Protein AF-A0A846E967-F1 (afdb_monomer)

pLDDT: mean 73.62, std 19.4, range [31.72, 96.75]

Mean predicted aligned error: 12.88 Å

Solvent-accessible surface area (backbone atoms only — not comparable to full-atom values): 14006 Å² total; per-residue (Å²): 130,85,79,76,71,71,37,66,52,37,28,41,36,40,53,33,84,91,44,49,83,79,29,44,42,86,45,78,44,84,38,92,58,74,97,42,73,69,53,52,51,52,48,50,51,51,49,46,51,31,64,76,64,73,46,75,91,62,92,54,86,80,78,61,38,90,80,76,66,53,69,84,78,31,50,45,72,54,56,68,62,41,29,49,20,56,54,72,76,46,83,83,55,82,72,92,59,82,93,59,56,77,91,51,44,65,52,46,50,43,50,53,50,4,49,28,42,44,52,28,49,53,52,42,51,52,48,32,52,53,23,45,64,62,32,52,86,49,48,66,58,49,50,60,74,68,38,87,82,75,79,79,82,79,48,73,71,56,50,54,47,63,73,31,68,66,45,57,48,24,52,48,47,30,52,52,33,49,49,50,46,53,50,35,73,73,68,59,90,62,39,29,51,62,39,46,51,52,62,62,28,72,84,44,44,71,58,53,78,78,66,65,81,75,72,85,73,72,76,79,83,84,82,82,84,78,86,83,80,85,85,132

Structure (mmCIF, N/CA/C/O backbone):
data_AF-A0A846E967-F1
#
_entry.id   AF-A0A846E967-F1
#
loop_
_atom_site.group_PDB
_atom_site.id
_atom_site.type_symbol
_atom_site.label_atom_id
_atom_site.label_alt_id
_atom_site.label_comp_id
_atom_site.label_asym_id
_atom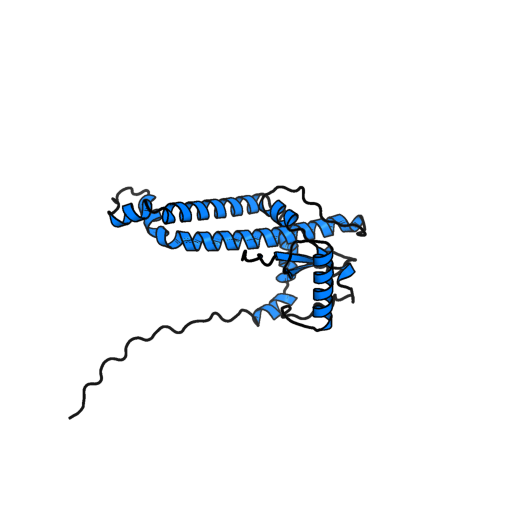_site.label_entity_id
_atom_site.label_seq_id
_atom_site.pdbx_PDB_ins_code
_atom_site.Cartn_x
_atom_site.Cartn_y
_atom_site.Cartn_z
_atom_site.occupancy
_atom_site.B_iso_or_equiv
_atom_site.auth_seq_id
_atom_site.auth_comp_id
_atom_site.auth_asym_id
_atom_site.auth_atom_id
_atom_site.pdbx_PDB_model_num
ATOM 1 N N . MET A 1 1 ? 16.450 -11.885 22.376 1.00 33.91 1 MET A N 1
ATOM 2 C CA . MET A 1 1 ? 16.774 -11.922 20.932 1.00 33.91 1 MET A CA 1
ATOM 3 C C . MET A 1 1 ? 15.789 -11.011 20.217 1.00 33.91 1 MET A C 1
ATOM 5 O O . MET A 1 1 ? 14.596 -11.257 20.321 1.00 33.91 1 MET A O 1
ATOM 9 N N . LYS A 1 2 ? 16.246 -9.917 19.591 1.00 35.06 2 LYS A N 1
ATOM 10 C CA . LYS A 1 2 ? 15.366 -9.060 18.779 1.00 35.06 2 LYS A CA 1
ATOM 11 C C . LYS A 1 2 ? 14.959 -9.870 17.549 1.00 35.06 2 LYS A C 1
ATOM 13 O O . LYS A 1 2 ? 15.829 -10.285 16.788 1.00 35.06 2 LYS A O 1
ATOM 18 N N . THR A 1 3 ? 13.672 -10.144 17.388 1.00 36.28 3 THR A N 1
ATOM 19 C CA . THR A 1 3 ? 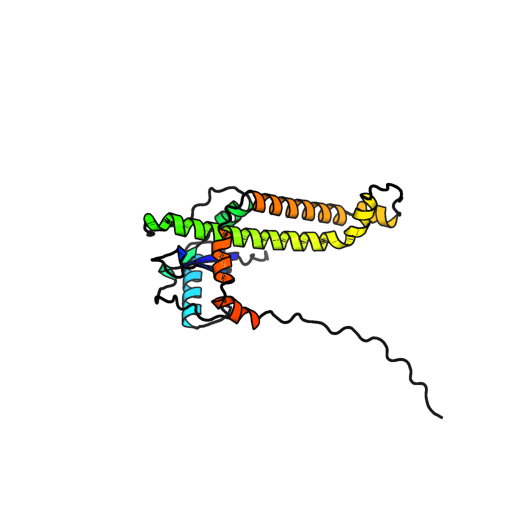13.112 -10.731 16.170 1.00 36.28 3 THR A CA 1
ATOM 20 C C . THR A 1 3 ? 13.484 -9.809 15.011 1.00 36.28 3 THR A C 1
ATOM 22 O O . THR A 1 3 ? 12.949 -8.706 14.907 1.00 36.28 3 THR A O 1
ATOM 25 N N . ARG A 1 4 ? 14.453 -10.214 14.177 1.00 47.69 4 ARG A N 1
ATOM 26 C CA . ARG A 1 4 ? 14.730 -9.523 12.912 1.00 47.69 4 ARG A CA 1
ATOM 27 C C . ARG A 1 4 ? 13.420 -9.543 12.128 1.00 47.69 4 ARG A C 1
ATOM 29 O O . ARG A 1 4 ? 12.913 -10.625 11.826 1.00 47.69 4 ARG A O 1
ATOM 36 N N . ARG A 1 5 ? 12.825 -8.371 11.873 1.00 52.91 5 ARG A N 1
ATOM 37 C CA . ARG A 1 5 ? 11.714 -8.272 10.919 1.00 52.91 5 ARG A CA 1
ATOM 38 C C . ARG A 1 5 ? 12.231 -8.869 9.614 1.00 52.91 5 ARG A C 1
ATOM 40 O O . ARG A 1 5 ? 13.282 -8.449 9.145 1.00 52.91 5 ARG A O 1
ATOM 47 N N . LYS A 1 6 ? 11.533 -9.868 9.074 1.00 57.62 6 LYS A N 1
ATOM 48 C CA . LYS A 1 6 ? 11.776 -10.312 7.701 1.00 57.62 6 LYS A CA 1
ATOM 49 C C . LYS A 1 6 ? 11.432 -9.118 6.816 1.00 57.62 6 LYS A C 1
ATOM 51 O O . LYS A 1 6 ? 10.260 -8.748 6.750 1.00 57.62 6 LYS A O 1
ATOM 56 N N . GLN A 1 7 ? 12.443 -8.466 6.258 1.00 69.75 7 GLN A N 1
ATOM 57 C CA . GLN A 1 7 ? 12.226 -7.438 5.252 1.00 69.75 7 GLN A CA 1
ATOM 58 C C . GLN A 1 7 ? 11.862 -8.131 3.939 1.00 69.75 7 GLN A C 1
ATOM 60 O O . GLN A 1 7 ? 12.208 -9.292 3.711 1.00 69.75 7 GLN A O 1
ATOM 65 N N . GLN A 1 8 ? 11.076 -7.451 3.118 1.00 79.31 8 GLN A N 1
ATOM 66 C CA . GLN A 1 8 ? 10.762 -7.906 1.773 1.00 79.31 8 GLN A CA 1
ATOM 67 C C . GLN A 1 8 ? 11.474 -6.975 0.808 1.00 79.31 8 GLN A C 1
ATOM 69 O O . GLN A 1 8 ? 11.336 -5.761 0.940 1.00 79.31 8 GLN A O 1
ATOM 74 N N . LEU A 1 9 ? 12.215 -7.549 -0.135 1.00 82.88 9 LEU A N 1
ATOM 75 C CA . LEU A 1 9 ? 12.696 -6.809 -1.292 1.00 82.88 9 LEU A CA 1
ATOM 76 C C . LEU A 1 9 ? 11.605 -6.857 -2.352 1.00 82.88 9 LEU A C 1
ATOM 78 O O . LEU A 1 9 ? 11.012 -7.917 -2.587 1.00 82.88 9 LEU A O 1
ATOM 82 N N . VAL A 1 10 ? 11.312 -5.701 -2.937 1.00 85.50 10 VAL A N 1
ATOM 83 C CA . VAL A 1 10 ? 10.237 -5.557 -3.913 1.00 85.50 10 VAL A CA 1
ATOM 84 C C . VAL A 1 10 ? 10.818 -5.081 -5.229 1.00 85.50 10 VAL A C 1
ATOM 86 O O . VAL A 1 10 ? 11.689 -4.215 -5.259 1.00 85.50 10 VAL A O 1
ATOM 89 N N . TYR A 1 11 ? 10.332 -5.671 -6.309 1.00 85.31 11 TYR A N 1
ATOM 90 C CA . TYR A 1 11 ? 10.786 -5.419 -7.662 1.00 85.31 11 TYR A CA 1
ATOM 91 C C . TYR A 1 11 ? 9.584 -5.218 -8.580 1.00 85.31 11 TYR A C 1
ATOM 93 O O . TYR A 1 11 ? 8.511 -5.782 -8.351 1.00 85.31 11 TYR A O 1
ATOM 101 N N . VAL A 1 12 ? 9.796 -4.438 -9.633 1.00 85.88 12 VAL A N 1
ATOM 102 C CA . VAL A 1 12 ? 8.961 -4.440 -10.832 1.00 85.88 12 VAL A CA 1
ATOM 103 C C . VAL A 1 12 ? 9.618 -5.353 -11.852 1.00 85.88 12 VAL A C 1
ATOM 105 O O . VAL A 1 12 ? 10.781 -5.140 -12.179 1.00 85.88 12 VAL A O 1
ATOM 108 N N . ALA A 1 13 ? 8.880 -6.343 -12.345 1.00 81.50 13 ALA A N 1
ATOM 109 C CA . ALA A 1 13 ? 9.260 -7.162 -13.488 1.00 81.50 13 ALA A CA 1
ATOM 110 C C . ALA A 1 13 ? 8.545 -6.634 -14.736 1.00 81.50 13 ALA A C 1
ATOM 112 O O . ALA A 1 13 ? 7.320 -6.712 -14.801 1.00 81.50 13 ALA A O 1
ATOM 113 N N . LEU A 1 14 ? 9.288 -6.083 -15.694 1.00 79.31 14 LEU A N 1
ATOM 114 C CA . LEU A 1 14 ? 8.726 -5.650 -16.976 1.00 79.31 14 LEU A CA 1
ATOM 115 C C . LEU A 1 14 ? 8.465 -6.862 -17.873 1.00 79.31 14 LEU A C 1
ATOM 117 O O . LEU A 1 14 ? 9.348 -7.709 -18.018 1.00 79.31 14 LEU A O 1
ATOM 121 N N . ASP A 1 15 ? 7.285 -6.915 -18.485 1.00 74.25 15 ASP A N 1
ATOM 122 C CA . ASP A 1 15 ? 6.922 -7.949 -19.459 1.00 74.25 15 ASP A CA 1
ATOM 123 C C . ASP A 1 15 ? 7.804 -7.845 -20.716 1.00 74.25 15 ASP A C 1
ATOM 125 O O . ASP A 1 15 ? 8.441 -8.818 -21.127 1.00 74.25 15 ASP A O 1
ATOM 129 N N . ASP A 1 16 ? 7.959 -6.620 -21.236 1.00 76.00 16 ASP A N 1
ATOM 130 C CA . ASP A 1 16 ? 8.865 -6.288 -22.336 1.00 76.00 16 ASP A CA 1
ATOM 131 C C . ASP A 1 16 ? 9.698 -5.023 -22.010 1.00 76.00 16 ASP A C 1
ATOM 133 O O . ASP A 1 16 ? 9.138 -3.938 -21.851 1.00 76.00 16 ASP A O 1
ATOM 137 N N . PRO A 1 17 ? 11.041 -5.097 -21.915 1.00 76.19 17 PRO A N 1
ATOM 138 C CA . PRO A 1 17 ? 11.895 -3.924 -21.726 1.00 76.19 17 PRO A CA 1
ATOM 139 C C . PRO A 1 17 ? 11.957 -3.037 -22.979 1.00 76.19 17 PRO A C 1
ATOM 141 O O . PRO A 1 17 ? 12.388 -1.881 -22.903 1.00 76.19 17 PRO A O 1
ATOM 144 N N . GLU A 1 18 ? 11.546 -3.548 -24.143 1.00 79.69 18 GLU A N 1
ATOM 145 C CA . GLU A 1 18 ? 11.379 -2.763 -25.363 1.00 79.69 18 GLU A CA 1
ATOM 146 C C . GLU A 1 18 ? 10.103 -1.932 -25.362 1.00 79.69 18 GLU A C 1
ATOM 148 O O . GLU A 1 18 ? 10.111 -0.813 -25.879 1.00 79.69 18 GLU A O 1
ATOM 153 N N . VAL A 1 19 ? 9.062 -2.417 -24.688 1.00 81.19 19 VAL A N 1
ATOM 154 C CA . VAL A 1 19 ? 7.774 -1.736 -24.548 1.00 81.19 19 VAL A CA 1
ATOM 155 C C . VAL A 1 19 ? 7.325 -1.808 -23.083 1.00 81.19 19 VAL A C 1
ATOM 157 O O . VAL A 1 19 ? 6.441 -2.595 -22.751 1.00 81.19 19 VAL A O 1
ATOM 160 N N . PRO A 1 20 ? 7.909 -1.000 -22.171 1.00 80.31 20 PRO A N 1
ATOM 161 C CA . PRO A 1 20 ? 7.624 -1.109 -20.736 1.00 80.31 20 PRO A CA 1
ATOM 162 C C . PRO A 1 20 ? 6.135 -0.983 -20.402 1.00 80.31 20 PRO A C 1
ATOM 164 O O . PRO A 1 20 ? 5.637 -1.642 -19.493 1.00 80.31 20 PRO A O 1
ATOM 167 N N . SER A 1 21 ? 5.410 -0.163 -21.164 1.00 76.94 21 SER A N 1
ATOM 168 C CA . SER A 1 21 ? 3.962 0.027 -21.049 1.00 76.94 21 SER A CA 1
ATOM 169 C C . SER A 1 21 ? 3.109 -1.200 -21.400 1.00 76.94 21 SER A C 1
ATOM 171 O O . SER A 1 21 ? 1.918 -1.194 -21.093 1.00 76.94 21 SER A O 1
ATOM 173 N N . GLN A 1 22 ? 3.676 -2.243 -22.016 1.00 76.62 22 GLN A N 1
ATOM 174 C CA . GLN A 1 22 ? 2.946 -3.450 -22.415 1.00 76.62 22 GLN A CA 1
ATOM 175 C C . GLN A 1 22 ? 2.490 -4.291 -21.217 1.00 76.62 22 GLN A C 1
ATOM 177 O O . GLN A 1 22 ? 1.439 -4.925 -21.281 1.00 76.62 22 GLN A O 1
ATOM 182 N N . GLY A 1 23 ? 3.244 -4.270 -20.119 1.00 71.50 23 GLY A N 1
ATOM 183 C CA . GLY A 1 23 ? 2.895 -5.018 -18.922 1.00 71.50 23 GLY A CA 1
ATOM 184 C C . GLY A 1 23 ? 4.000 -4.987 -17.878 1.00 71.50 23 GLY A C 1
ATOM 185 O O . GLY A 1 23 ? 5.190 -4.981 -18.201 1.00 71.50 23 GLY A O 1
ATOM 186 N N . ALA A 1 24 ? 3.611 -4.969 -16.605 1.00 78.06 24 ALA A N 1
ATOM 187 C CA . ALA A 1 24 ? 4.551 -5.033 -15.498 1.00 78.06 24 ALA A CA 1
ATOM 188 C C . ALA A 1 24 ? 3.947 -5.728 -14.276 1.00 78.06 24 ALA A C 1
ATOM 190 O O . ALA A 1 24 ? 2.778 -5.541 -13.933 1.00 78.06 24 ALA A O 1
ATOM 191 N N . TYR A 1 25 ? 4.781 -6.489 -13.572 1.00 76.75 25 TYR A N 1
ATOM 192 C CA . TYR A 1 25 ? 4.381 -7.278 -12.414 1.00 76.75 25 TYR A CA 1
ATOM 193 C C . TYR A 1 25 ? 5.124 -6.852 -11.155 1.00 76.75 25 TYR A C 1
ATOM 195 O O . TYR A 1 25 ? 6.307 -6.516 -11.178 1.00 76.75 25 TYR A O 1
ATOM 203 N N . LEU A 1 26 ? 4.427 -6.920 -10.022 1.00 78.88 26 LEU A N 1
ATOM 204 C CA . LEU A 1 26 ? 5.015 -6.733 -8.700 1.00 78.88 26 LEU A CA 1
ATOM 205 C C . LEU A 1 26 ? 5.555 -8.060 -8.167 1.00 78.88 26 LEU A C 1
ATOM 207 O O . LEU A 1 26 ? 4.794 -8.999 -7.934 1.00 78.88 26 LEU A O 1
ATOM 211 N N . VAL A 1 27 ? 6.855 -8.107 -7.888 1.00 78.19 27 VAL A N 1
ATOM 212 C CA . VAL A 1 27 ? 7.524 -9.281 -7.321 1.00 78.19 27 VAL A CA 1
ATOM 213 C C . VAL A 1 27 ? 8.046 -8.940 -5.931 1.00 78.19 27 VAL A C 1
ATOM 215 O O . VAL A 1 27 ? 8.837 -8.016 -5.764 1.00 78.19 27 VAL A O 1
ATOM 218 N N . ALA A 1 28 ? 7.616 -9.691 -4.914 1.00 78.88 28 ALA A N 1
ATOM 219 C CA . ALA A 1 28 ? 8.055 -9.507 -3.532 1.00 78.88 28 ALA A CA 1
ATOM 220 C C . ALA A 1 28 ? 8.735 -10.771 -2.996 1.00 78.88 28 ALA A C 1
ATOM 222 O O . ALA A 1 28 ? 8.138 -11.849 -2.960 1.00 78.88 28 ALA A O 1
ATOM 223 N N . ILE A 1 29 ? 9.970 -10.631 -2.513 1.00 75.81 29 ILE A N 1
ATOM 224 C CA . ILE A 1 29 ? 10.769 -11.741 -1.982 1.00 75.81 29 ILE A CA 1
ATOM 225 C C . ILE A 1 29 ? 11.068 -11.475 -0.515 1.00 75.81 29 ILE A C 1
ATOM 227 O O . ILE A 1 29 ? 11.576 -10.418 -0.144 1.00 75.81 29 ILE A O 1
ATOM 231 N N . ALA A 1 30 ? 10.782 -12.454 0.340 1.00 76.81 30 ALA A N 1
ATOM 232 C CA . ALA A 1 30 ? 11.153 -12.379 1.745 1.00 76.81 30 ALA A CA 1
ATOM 233 C C . ALA A 1 30 ? 12.664 -12.583 1.926 1.00 76.81 30 ALA A C 1
ATOM 235 O O . ALA A 1 30 ? 13.205 -13.595 1.483 1.00 76.81 30 ALA A O 1
ATOM 236 N N . PHE A 1 31 ? 13.314 -11.676 2.656 1.00 72.19 31 PHE A N 1
ATOM 237 C CA . PHE A 1 31 ? 14.743 -11.737 2.938 1.00 72.19 31 PHE A CA 1
ATOM 238 C C . PHE A 1 31 ? 15.067 -11.526 4.428 1.00 72.19 31 PHE A C 1
ATOM 240 O O . PHE A 1 31 ? 14.346 -10.868 5.184 1.00 72.19 31 PHE A O 1
ATOM 247 N N . GLY A 1 32 ? 16.150 -12.162 4.882 1.00 61.41 32 GLY A N 1
ATOM 248 C CA . GLY A 1 32 ? 16.567 -12.234 6.286 1.00 61.41 32 GLY A CA 1
ATOM 249 C C . GLY A 1 32 ? 17.698 -11.273 6.664 1.00 61.41 32 GLY A C 1
ATOM 250 O O . GLY A 1 32 ? 18.605 -11.680 7.389 1.00 61.41 32 GLY A O 1
ATOM 251 N N . GLY A 1 33 ? 17.683 -10.028 6.184 1.00 70.12 33 GLY A N 1
ATOM 252 C CA . GLY A 1 33 ? 18.749 -9.042 6.406 1.00 70.12 33 GLY A CA 1
ATOM 253 C C . GLY A 1 33 ? 18.316 -7.618 6.053 1.00 70.12 33 GLY A C 1
ATOM 254 O O . GLY A 1 33 ? 17.176 -7.431 5.639 1.00 70.12 33 GLY A O 1
ATOM 255 N N . GLU A 1 34 ? 19.217 -6.651 6.256 1.00 77.06 34 GLU A N 1
ATOM 256 C CA . GLU A 1 34 ? 19.048 -5.264 5.794 1.00 77.06 34 GLU A CA 1
ATOM 257 C C . GLU A 1 34 ? 19.217 -5.175 4.273 1.00 77.06 34 GLU A C 1
ATOM 259 O O . GLU A 1 34 ? 19.980 -5.952 3.690 1.00 77.06 34 GLU A O 1
ATOM 264 N N . ASP A 1 35 ? 18.534 -4.211 3.651 1.00 80.19 35 ASP A N 1
ATOM 265 C CA . ASP A 1 35 ? 18.693 -3.915 2.229 1.00 80.19 35 ASP A CA 1
ATOM 266 C C . ASP A 1 35 ? 20.123 -3.426 1.926 1.00 80.19 35 ASP A C 1
ATOM 268 O O . ASP A 1 35 ? 20.571 -2.375 2.380 1.00 80.19 35 ASP A O 1
ATOM 272 N N . SER A 1 36 ? 20.853 -4.232 1.165 1.00 81.69 36 SER A N 1
ATOM 273 C CA . SER A 1 36 ? 22.246 -4.036 0.764 1.00 81.69 36 SER A CA 1
ATOM 274 C C . SER A 1 36 ? 22.486 -4.612 -0.636 1.00 81.69 36 SER A C 1
ATOM 276 O O . SER A 1 36 ? 21.771 -5.539 -1.034 1.00 81.69 36 SER A O 1
ATOM 278 N N . PRO A 1 37 ? 23.521 -4.160 -1.372 1.00 83.19 37 PRO A N 1
ATOM 279 C CA . PRO A 1 37 ? 23.855 -4.715 -2.686 1.00 83.19 37 PRO A CA 1
ATOM 280 C C . PRO A 1 37 ? 23.958 -6.248 -2.690 1.00 83.19 37 PRO A C 1
ATOM 282 O O . PRO A 1 37 ? 23.339 -6.896 -3.526 1.00 83.19 37 PRO A O 1
ATOM 285 N N . ALA A 1 38 ? 24.617 -6.830 -1.682 1.00 81.62 38 ALA A N 1
ATOM 286 C CA . ALA A 1 38 ? 24.749 -8.281 -1.541 1.00 81.62 38 ALA A CA 1
ATOM 287 C C . ALA A 1 38 ? 23.399 -8.987 -1.316 1.00 81.62 38 ALA A C 1
ATOM 289 O O . ALA A 1 38 ? 23.139 -10.034 -1.902 1.00 81.62 38 ALA A O 1
ATOM 290 N N . SER A 1 39 ? 22.508 -8.417 -0.493 1.00 81.88 39 SER A N 1
ATOM 291 C CA . SER A 1 39 ? 21.168 -8.991 -0.295 1.00 81.88 39 SER A CA 1
ATOM 292 C C . SER A 1 39 ? 20.284 -8.882 -1.540 1.00 81.88 39 SER A C 1
ATOM 294 O O . SER A 1 39 ? 19.491 -9.784 -1.798 1.00 81.88 39 SER A O 1
ATOM 296 N N . ARG A 1 40 ? 20.446 -7.814 -2.337 1.00 82.94 40 ARG A N 1
ATOM 297 C CA . ARG A 1 40 ? 19.736 -7.630 -3.609 1.00 82.94 40 ARG A CA 1
ATOM 298 C C . ARG A 1 40 ? 20.219 -8.630 -4.655 1.00 82.94 40 ARG A C 1
ATOM 300 O O . ARG A 1 40 ? 19.389 -9.216 -5.337 1.00 82.94 40 ARG A O 1
ATOM 307 N N . GLU A 1 41 ? 21.529 -8.845 -4.756 1.00 81.50 41 GLU A N 1
ATOM 308 C CA . GLU A 1 41 ? 22.137 -9.846 -5.642 1.00 81.50 41 GLU A CA 1
ATOM 309 C C . GLU A 1 41 ? 21.706 -11.264 -5.255 1.00 81.50 41 GLU A C 1
ATOM 311 O O . GLU A 1 41 ? 21.231 -12.021 -6.095 1.00 81.50 41 GLU A O 1
ATOM 316 N N . GLN A 1 42 ? 21.742 -11.598 -3.962 1.00 80.31 42 GLN A N 1
ATOM 317 C CA . GLN A 1 42 ? 21.263 -12.892 -3.480 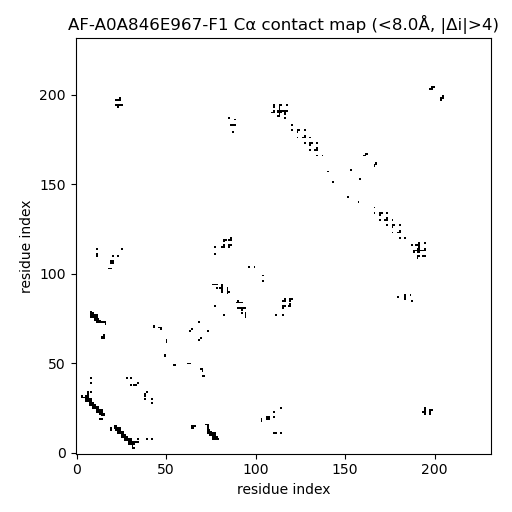1.00 80.31 42 GLN A CA 1
ATOM 318 C C . GLN A 1 42 ? 19.762 -13.095 -3.744 1.00 80.31 42 GLN A C 1
ATOM 320 O O . GLN A 1 42 ? 19.329 -14.214 -4.010 1.00 80.31 42 GLN A O 1
ATOM 325 N N . ALA A 1 43 ? 18.956 -12.035 -3.671 1.00 78.19 43 ALA A N 1
ATOM 326 C CA . ALA A 1 43 ? 17.538 -12.103 -4.000 1.00 78.19 43 ALA A CA 1
ATOM 327 C C . ALA A 1 43 ? 17.288 -12.265 -5.506 1.00 78.19 43 ALA A C 1
ATOM 329 O O . ALA A 1 43 ? 16.384 -13.010 -5.871 1.00 78.19 43 ALA A O 1
ATOM 330 N N . LYS A 1 44 ? 18.102 -11.639 -6.368 1.00 77.50 44 LYS A N 1
ATOM 331 C CA . LYS A 1 44 ? 18.086 -11.891 -7.818 1.00 77.50 44 LYS A CA 1
ATOM 332 C C . LYS A 1 44 ? 18.446 -13.342 -8.130 1.00 77.50 44 LYS A C 1
ATOM 334 O O . LYS A 1 44 ? 17.668 -14.006 -8.799 1.00 77.50 44 LYS A O 1
ATOM 339 N N . PHE A 1 45 ? 19.525 -13.856 -7.542 1.00 78.62 45 PHE A N 1
ATOM 340 C CA . PHE A 1 45 ? 19.911 -15.262 -7.682 1.00 78.62 45 PHE A CA 1
ATOM 341 C C . PHE A 1 45 ? 18.804 -16.215 -7.209 1.00 78.62 45 PHE A C 1
ATOM 343 O O . PHE A 1 45 ? 18.507 -17.213 -7.853 1.00 78.62 45 PHE A O 1
ATOM 350 N N . GLU A 1 46 ? 18.150 -15.911 -6.085 1.00 77.12 46 GLU A N 1
ATOM 351 C CA . GLU A 1 46 ? 17.025 -16.719 -5.608 1.00 77.12 46 GLU A CA 1
ATOM 352 C C . GLU A 1 46 ? 15.799 -16.615 -6.527 1.00 77.12 46 GLU A C 1
ATOM 354 O O . GLU A 1 46 ? 15.081 -17.601 -6.667 1.00 77.12 46 GLU A O 1
ATOM 359 N N . LEU A 1 47 ? 15.544 -15.464 -7.160 1.00 75.25 47 LEU A N 1
ATOM 360 C CA . LEU A 1 47 ? 14.523 -15.367 -8.203 1.00 75.25 47 LEU A CA 1
ATOM 361 C C . LEU A 1 47 ? 14.885 -16.232 -9.400 1.00 75.25 47 LEU A C 1
ATOM 363 O O . LEU A 1 47 ? 14.061 -17.049 -9.785 1.00 75.25 47 LEU A O 1
ATOM 367 N N . GLU A 1 48 ? 16.093 -16.089 -9.949 1.00 74.81 48 GLU A N 1
ATOM 368 C CA . GLU A 1 48 ? 16.599 -16.880 -11.083 1.00 74.81 48 GLU A CA 1
ATOM 369 C C . GLU A 1 48 ? 16.465 -18.368 -10.808 1.00 74.81 48 GLU A C 1
ATOM 371 O O . GLU A 1 48 ? 15.843 -19.092 -11.577 1.00 74.81 48 GLU A O 1
ATOM 376 N N . ARG A 1 49 ? 16.932 -18.808 -9.641 1.00 73.38 49 ARG A N 1
ATOM 377 C CA . ARG A 1 49 ? 16.810 -20.194 -9.204 1.00 73.38 49 ARG A CA 1
ATOM 378 C C . ARG A 1 49 ? 15.351 -20.649 -9.135 1.00 73.38 49 ARG A C 1
ATOM 380 O O . ARG A 1 49 ? 15.037 -21.756 -9.550 1.00 73.38 49 ARG A O 1
ATOM 387 N N . ARG A 1 50 ? 14.434 -19.822 -8.618 1.00 69.56 50 ARG A N 1
ATOM 388 C CA . ARG A 1 50 ? 12.999 -20.166 -8.592 1.00 69.56 50 ARG A CA 1
ATOM 389 C C . ARG A 1 50 ? 12.361 -20.176 -9.978 1.00 69.56 50 ARG A C 1
ATOM 391 O O . ARG A 1 50 ? 11.438 -20.959 -10.176 1.00 69.56 50 ARG A O 1
ATOM 398 N N . PHE A 1 51 ? 12.835 -19.337 -10.899 1.00 66.19 51 PHE A N 1
ATOM 399 C CA . PHE A 1 51 ? 12.433 -19.356 -12.305 1.00 66.19 51 PHE A CA 1
ATOM 400 C C . PHE A 1 51 ? 12.882 -20.648 -12.988 1.00 66.19 51 PHE A C 1
ATOM 402 O O . PHE A 1 51 ? 12.079 -21.296 -13.648 1.00 66.19 51 PHE A O 1
ATOM 409 N N . GLU A 1 52 ? 14.138 -21.044 -12.793 1.00 66.88 52 GLU A N 1
ATOM 410 C CA . GLU A 1 52 ? 14.709 -22.263 -13.372 1.00 66.88 52 GLU A CA 1
ATOM 411 C C . GLU A 1 52 ? 14.099 -23.544 -12.787 1.00 66.88 52 GLU A C 1
ATOM 413 O O . GLU A 1 52 ? 13.911 -24.527 -13.501 1.00 66.88 52 GLU A O 1
ATOM 418 N N . GLU A 1 53 ? 13.796 -23.548 -11.487 1.00 66.62 53 GLU A N 1
ATOM 419 C CA . GLU A 1 53 ? 13.295 -24.724 -10.768 1.00 66.62 53 GLU A CA 1
ATOM 420 C C . GLU A 1 53 ? 11.756 -24.809 -10.700 1.00 66.62 53 GLU A C 1
ATOM 422 O O . GLU A 1 53 ? 11.234 -25.726 -10.064 1.00 66.62 53 GLU A O 1
ATOM 427 N N . GLU A 1 54 ? 11.023 -23.862 -11.301 1.00 60.00 54 GLU A N 1
ATOM 428 C CA . GLU A 1 54 ? 9.549 -23.759 -11.238 1.00 60.00 54 GLU A CA 1
ATOM 429 C C . GLU A 1 54 ? 8.979 -23.829 -9.797 1.00 60.00 54 GLU A C 1
ATOM 431 O O . GLU A 1 54 ? 7.878 -24.333 -9.558 1.00 60.00 54 GLU A O 1
ATOM 436 N N . LEU A 1 55 ? 9.730 -23.359 -8.790 1.00 51.94 55 LEU A N 1
ATOM 437 C CA . LEU A 1 55 ? 9.344 -23.522 -7.384 1.00 51.94 55 LEU A CA 1
ATOM 438 C C . LEU A 1 55 ? 8.332 -22.450 -6.917 1.00 51.94 55 LEU A C 1
ATOM 440 O O . LEU A 1 55 ? 8.543 -21.259 -7.161 1.00 51.94 55 LEU A O 1
ATOM 444 N N . PRO A 1 56 ? 7.301 -22.816 -6.120 1.00 41.41 56 PRO A N 1
ATOM 445 C CA . PRO A 1 56 ? 6.376 -21.858 -5.499 1.00 41.41 56 PRO A CA 1
ATOM 446 C C . PRO A 1 56 ? 7.119 -20.851 -4.591 1.00 41.41 56 PRO A C 1
ATOM 448 O O . PRO A 1 56 ? 8.136 -21.203 -3.985 1.00 41.41 56 PRO A O 1
ATOM 451 N N . PRO A 1 57 ? 6.649 -19.595 -4.437 1.00 43.75 57 PRO A N 1
ATOM 452 C CA . PRO A 1 57 ? 5.256 -19.191 -4.199 1.00 43.75 57 PRO A CA 1
ATOM 453 C C . PRO A 1 57 ? 4.537 -18.663 -5.448 1.00 43.75 57 PRO A C 1
ATOM 455 O O . PRO A 1 57 ? 3.498 -18.014 -5.348 1.00 43.75 57 PRO A O 1
ATOM 458 N N . PHE A 1 58 ? 5.128 -18.887 -6.616 1.00 50.66 58 PHE A N 1
ATOM 459 C CA . PHE A 1 58 ? 4.585 -18.489 -7.900 1.00 50.66 58 PHE A CA 1
ATOM 460 C C . PHE A 1 58 ? 3.577 -19.548 -8.346 1.00 50.66 58 PHE A C 1
ATOM 462 O O . PHE A 1 58 ? 3.897 -20.439 -9.120 1.00 50.66 58 PHE A O 1
ATOM 469 N N . ASP A 1 59 ? 2.350 -19.481 -7.829 1.00 43.84 59 ASP A N 1
ATOM 470 C CA . ASP A 1 59 ? 1.269 -20.422 -8.171 1.00 43.84 59 ASP A CA 1
ATOM 471 C C . ASP A 1 59 ? 0.811 -20.331 -9.651 1.00 43.84 59 ASP A C 1
ATOM 473 O O . ASP A 1 59 ? -0.274 -20.809 -9.983 1.00 43.84 59 ASP A O 1
ATOM 477 N N . ARG A 1 60 ? 1.573 -19.676 -10.545 1.00 43.44 60 ARG A N 1
ATOM 478 C CA . ARG A 1 60 ? 1.165 -19.356 -11.920 1.00 43.44 60 ARG A CA 1
ATOM 479 C C . ARG A 1 60 ? 2.329 -19.354 -12.905 1.00 43.44 60 ARG A C 1
ATOM 481 O O . ARG A 1 60 ? 3.219 -18.511 -12.836 1.00 43.44 60 ARG A O 1
ATOM 488 N N . TYR A 1 61 ? 2.251 -20.276 -13.857 1.00 33.56 61 TYR A N 1
ATOM 489 C CA . TYR A 1 61 ? 2.658 -20.026 -15.238 1.00 33.56 61 TYR A CA 1
ATOM 490 C C . TYR A 1 61 ? 1.801 -18.869 -15.807 1.00 33.56 61 TYR A C 1
ATOM 492 O O . TYR A 1 61 ? 0.645 -18.781 -15.409 1.00 33.56 61 TYR A O 1
ATOM 500 N N . PRO A 1 62 ? 2.304 -18.011 -16.716 1.00 43.44 62 PRO A N 1
ATOM 501 C CA . PRO A 1 62 ? 3.566 -18.109 -17.435 1.00 43.44 62 PRO A CA 1
ATOM 502 C C . PRO A 1 62 ? 4.479 -16.915 -17.106 1.00 43.44 62 PRO A C 1
ATOM 504 O O . PRO A 1 62 ? 4.365 -15.860 -17.714 1.00 43.44 62 PRO A O 1
ATOM 507 N N . PHE A 1 63 ? 5.432 -17.076 -16.186 1.00 49.75 63 PHE A N 1
ATOM 508 C CA . PHE A 1 63 ? 6.538 -16.114 -16.055 1.00 49.75 63 PHE A CA 1
ATOM 509 C C . PHE A 1 63 ? 7.830 -16.620 -16.710 1.00 49.75 63 PHE A C 1
ATOM 511 O O . PHE A 1 63 ? 8.930 -16.371 -16.224 1.00 49.75 63 PHE A O 1
ATOM 518 N N . ALA A 1 64 ? 7.711 -17.305 -17.848 1.00 47.50 64 ALA A N 1
ATOM 519 C CA . ALA A 1 64 ? 8.718 -17.104 -18.875 1.00 47.50 64 ALA A CA 1
ATOM 520 C C . ALA A 1 64 ? 8.387 -15.730 -19.454 1.00 47.50 64 ALA A C 1
ATOM 522 O O . ALA A 1 64 ? 7.305 -15.594 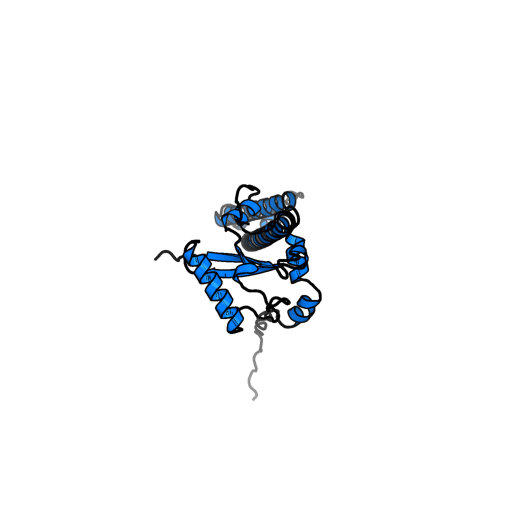-20.023 1.00 47.50 64 ALA A O 1
ATOM 523 N N . PHE A 1 65 ? 9.246 -14.719 -19.267 1.00 49.91 65 PHE A N 1
ATOM 524 C CA . PHE A 1 65 ? 9.104 -13.470 -20.021 1.00 49.91 65 PHE A CA 1
ATOM 525 C C . PHE A 1 65 ? 8.824 -13.884 -21.472 1.00 49.91 65 PHE A C 1
ATOM 527 O O . PHE A 1 65 ? 9.636 -14.651 -22.004 1.00 49.91 65 PHE A O 1
ATOM 534 N N . PRO A 1 66 ? 7.691 -13.500 -22.088 1.00 46.91 66 PRO A N 1
ATOM 535 C CA . PRO A 1 66 ? 7.259 -14.032 -23.386 1.00 46.91 66 PRO A CA 1
ATOM 536 C C . PRO A 1 66 ? 8.347 -13.932 -24.467 1.00 46.91 66 PRO A C 1
ATOM 538 O O . PRO A 1 66 ? 8.370 -14.705 -25.424 1.00 46.91 66 PRO A O 1
ATOM 541 N N . ASN A 1 67 ? 9.300 -13.023 -24.247 1.00 50.59 67 ASN A N 1
ATOM 542 C CA . ASN A 1 67 ? 10.435 -12.720 -25.104 1.00 50.59 67 ASN A CA 1
ATOM 543 C C . ASN A 1 67 ? 11.757 -13.438 -24.721 1.00 50.59 67 ASN A C 1
ATOM 545 O O . ASN A 1 67 ? 12.786 -13.171 -25.335 1.00 50.59 67 ASN A O 1
ATOM 549 N N . GLY A 1 68 ? 11.771 -14.343 -23.732 1.00 48.03 68 GLY A N 1
ATOM 550 C CA . GLY A 1 68 ? 12.953 -15.128 -23.331 1.00 48.03 68 GLY A CA 1
ATOM 551 C C . GLY A 1 68 ? 14.010 -14.359 -22.527 1.00 48.03 68 GLY A C 1
ATOM 552 O O . GLY A 1 68 ? 15.201 -14.640 -22.649 1.00 48.03 68 GLY A O 1
ATOM 553 N N . LEU A 1 69 ? 13.590 -13.366 -21.743 1.00 50.72 69 LEU A N 1
ATOM 554 C CA . LEU A 1 69 ? 14.482 -12.420 -21.067 1.00 50.72 69 LEU A CA 1
ATOM 555 C C . LEU A 1 69 ? 14.860 -12.841 -19.635 1.00 50.72 69 LEU A C 1
ATOM 557 O O . LEU A 1 69 ? 14.210 -13.696 -19.037 1.00 50.72 69 LEU A O 1
ATOM 561 N N . SER A 1 70 ? 15.943 -12.264 -19.099 1.00 60.97 70 SER A N 1
ATOM 562 C CA . SER A 1 70 ? 16.545 -12.648 -17.814 1.00 60.97 70 SER A CA 1
ATOM 563 C C . SER A 1 70 ? 16.138 -11.732 -16.652 1.00 60.97 70 SER A C 1
ATOM 565 O O . SER A 1 70 ? 15.820 -10.554 -16.825 1.00 60.97 70 SER A O 1
ATOM 567 N N . VAL A 1 71 ? 16.224 -12.262 -15.426 1.00 65.06 71 VAL A N 1
ATOM 568 C CA . VAL A 1 71 ? 16.031 -11.523 -14.160 1.00 65.06 71 VAL A CA 1
ATOM 569 C C . VAL A 1 71 ? 16.882 -10.251 -14.110 1.00 65.06 71 VAL A C 1
ATOM 571 O O . VAL A 1 71 ? 16.439 -9.229 -13.589 1.00 65.06 71 VAL A O 1
ATOM 574 N N . GLU A 1 72 ? 18.085 -10.271 -14.678 1.00 65.44 72 GLU A N 1
ATOM 575 C CA . GLU A 1 72 ? 18.984 -9.118 -14.678 1.00 65.44 72 GLU A CA 1
ATOM 576 C C . GLU A 1 72 ? 18.464 -7.923 -15.484 1.00 65.44 72 GLU A C 1
ATOM 578 O O . GLU A 1 72 ? 18.717 -6.786 -15.088 1.00 65.44 72 GLU A O 1
ATOM 583 N N . GLN A 1 73 ? 17.748 -8.168 -16.586 1.00 66.75 73 GLN A N 1
ATOM 584 C CA . GLN A 1 73 ? 17.338 -7.131 -17.539 1.00 66.75 73 GLN A CA 1
ATOM 585 C C . GLN A 1 73 ? 15.937 -6.581 -17.258 1.00 66.75 73 GLN A C 1
ATOM 587 O O . GLN A 1 73 ? 15.643 -5.439 -17.607 1.00 66.75 73 GLN A O 1
ATOM 592 N N . ASN A 1 74 ? 15.086 -7.369 -16.596 1.00 74.88 74 ASN A N 1
ATOM 593 C CA . ASN A 1 74 ? 13.661 -7.062 -16.472 1.00 74.88 74 ASN A CA 1
ATOM 594 C C . ASN A 1 74 ? 13.241 -6.639 -15.064 1.00 74.88 74 ASN A C 1
ATOM 596 O O . ASN A 1 74 ? 12.129 -6.137 -14.898 1.00 74.88 74 ASN A O 1
ATOM 600 N N . LEU A 1 75 ? 14.092 -6.844 -14.052 1.00 80.69 75 LEU A N 1
ATOM 601 C CA . LEU A 1 75 ? 13.758 -6.544 -12.662 1.00 80.69 75 LEU A CA 1
ATOM 602 C C . LEU A 1 75 ? 14.389 -5.249 -12.175 1.00 80.69 75 LEU A C 1
ATOM 604 O O . LEU A 1 75 ? 15.598 -5.151 -11.952 1.00 80.69 75 LEU A O 1
ATOM 608 N N . ILE A 1 76 ? 13.520 -4.288 -11.888 1.00 86.31 76 ILE A N 1
ATOM 609 C CA . ILE A 1 76 ? 13.886 -3.003 -11.307 1.00 86.31 76 ILE A CA 1
ATOM 610 C C . ILE A 1 76 ? 13.523 -3.031 -9.825 1.00 86.31 76 ILE A C 1
ATOM 612 O O . ILE A 1 76 ? 12.370 -3.241 -9.452 1.00 86.31 76 ILE A O 1
ATOM 616 N N . HIS A 1 77 ? 14.517 -2.844 -8.959 1.00 87.38 77 HIS A N 1
ATOM 617 C CA . HIS A 1 77 ? 14.311 -2.820 -7.513 1.00 87.38 77 HIS A CA 1
ATOM 618 C C . HIS A 1 77 ? 13.583 -1.544 -7.075 1.00 87.38 77 HIS A C 1
ATOM 620 O O . HIS A 1 77 ? 13.959 -0.446 -7.482 1.00 87.38 77 HIS A O 1
ATOM 626 N N . ILE A 1 78 ? 12.599 -1.684 -6.183 1.00 88.31 78 ILE A N 1
ATOM 627 C CA . ILE A 1 78 ? 11.878 -0.573 -5.559 1.00 88.31 78 ILE A CA 1
ATOM 628 C C . ILE A 1 78 ? 12.401 -0.387 -4.126 1.00 88.31 78 ILE A C 1
ATOM 630 O O . ILE A 1 78 ? 12.083 -1.202 -3.254 1.00 88.31 78 ILE A O 1
ATOM 634 N N . PRO A 1 79 ? 13.168 0.682 -3.836 1.00 86.50 79 PRO A N 1
ATOM 635 C CA . PRO A 1 79 ? 13.658 0.949 -2.487 1.00 86.50 79 PRO A CA 1
ATOM 636 C C . PRO A 1 79 ? 12.519 1.111 -1.473 1.00 86.50 79 PRO A C 1
ATOM 638 O O . PRO A 1 79 ? 11.482 1.708 -1.772 1.00 86.50 79 PRO A O 1
ATOM 641 N N . GLU A 1 80 ? 12.721 0.652 -0.233 1.00 83.81 80 GLU A N 1
ATOM 642 C CA . GLU A 1 80 ? 11.712 0.812 0.827 1.00 83.81 80 GLU A CA 1
ATOM 643 C C . GLU A 1 80 ? 11.388 2.293 1.079 1.00 83.81 80 GLU A C 1
ATOM 645 O O . GLU A 1 80 ? 10.216 2.650 1.218 1.00 83.81 80 GLU A O 1
ATOM 650 N N . ASP A 1 81 ? 12.397 3.162 1.036 1.00 84.50 81 ASP A N 1
ATOM 651 C CA . ASP A 1 81 ? 12.225 4.608 1.190 1.00 84.50 81 ASP A CA 1
ATOM 652 C C . ASP A 1 81 ? 11.349 5.209 0.090 1.00 84.50 81 ASP A C 1
ATOM 654 O O . ASP A 1 81 ? 10.591 6.133 0.366 1.00 84.50 81 ASP A O 1
ATOM 658 N N . PHE A 1 82 ? 11.373 4.650 -1.124 1.00 85.88 82 PHE A N 1
ATOM 659 C CA . PHE A 1 82 ? 10.500 5.068 -2.223 1.00 85.88 82 PHE A CA 1
ATOM 660 C C . PHE A 1 82 ? 9.032 4.708 -1.965 1.00 85.88 82 PHE A C 1
ATOM 662 O O . PHE A 1 82 ? 8.122 5.503 -2.203 1.00 85.88 82 PHE A O 1
ATOM 669 N N . ILE A 1 83 ? 8.788 3.535 -1.383 1.00 84.12 83 ILE A N 1
ATOM 670 C CA . ILE A 1 83 ? 7.444 3.111 -0.970 1.00 84.12 83 ILE A CA 1
ATOM 671 C C . ILE A 1 83 ? 6.943 3.987 0.189 1.00 84.12 83 ILE A C 1
ATOM 673 O O . ILE A 1 83 ? 5.782 4.404 0.211 1.00 84.12 83 ILE A O 1
ATOM 677 N N . VAL A 1 84 ? 7.808 4.273 1.168 1.00 80.50 84 VAL A N 1
ATOM 678 C CA . VAL A 1 84 ? 7.470 5.120 2.322 1.00 80.50 84 VAL A CA 1
ATOM 679 C C . VAL A 1 84 ? 7.190 6.551 1.875 1.00 80.50 84 VAL A C 1
ATOM 681 O O . VAL A 1 84 ? 6.155 7.095 2.249 1.00 80.50 84 VAL A O 1
ATOM 684 N N . ALA A 1 85 ? 8.045 7.108 1.021 1.00 79.88 85 ALA A N 1
ATOM 685 C CA . ALA A 1 85 ? 7.875 8.391 0.351 1.00 79.88 85 ALA A CA 1
ATOM 686 C C . ALA A 1 85 ? 6.472 8.552 -0.249 1.00 79.88 85 ALA A C 1
ATOM 688 O O . ALA A 1 85 ? 5.779 9.538 0.017 1.00 79.88 85 ALA A O 1
ATOM 689 N N . ARG A 1 86 ? 6.011 7.536 -0.988 1.00 77.75 86 ARG A N 1
ATOM 690 C CA . ARG A 1 86 ? 4.671 7.509 -1.590 1.00 77.75 86 ARG A CA 1
ATOM 691 C C . ARG A 1 86 ? 3.550 7.359 -0.562 1.00 77.75 86 ARG A C 1
ATOM 693 O O . ARG A 1 86 ? 2.504 7.981 -0.715 1.00 77.75 86 ARG A O 1
ATOM 700 N N . LYS A 1 87 ? 3.768 6.623 0.533 1.00 75.06 87 LYS A N 1
ATOM 701 C CA . LYS A 1 87 ? 2.823 6.571 1.664 1.00 75.06 87 LYS A CA 1
ATOM 702 C C . LYS A 1 87 ? 2.646 7.949 2.329 1.00 75.06 87 LYS A C 1
ATOM 704 O O . LYS A 1 87 ? 1.547 8.287 2.775 1.00 75.06 87 LYS A O 1
ATOM 709 N N . THR A 1 88 ? 3.727 8.717 2.473 1.00 68.75 88 THR A N 1
ATOM 710 C CA . THR A 1 88 ? 3.746 9.967 3.253 1.00 68.75 88 THR A CA 1
ATOM 711 C C . THR A 1 88 ? 3.615 11.239 2.421 1.00 68.75 88 THR A C 1
ATOM 713 O O . THR A 1 88 ? 3.421 12.301 3.009 1.00 68.75 88 THR A O 1
ATOM 716 N N . GLY A 1 89 ? 3.663 11.143 1.089 1.00 65.00 89 GLY A N 1
ATOM 717 C CA . GLY A 1 89 ? 3.588 12.290 0.179 1.00 65.00 89 GLY A CA 1
ATOM 718 C C . GLY A 1 89 ? 4.893 13.092 0.088 1.00 65.00 89 GLY A C 1
ATOM 719 O O . GLY A 1 89 ? 4.857 14.292 -0.157 1.00 65.00 89 GLY A O 1
ATOM 720 N N . THR A 1 90 ? 6.042 12.457 0.325 1.00 63.12 90 THR A N 1
ATOM 721 C CA . THR A 1 90 ? 7.380 13.077 0.299 1.00 63.12 90 THR A CA 1
ATOM 722 C C . THR A 1 90 ? 8.208 12.406 -0.794 1.00 63.12 90 THR A C 1
ATOM 724 O O . THR A 1 90 ? 8.523 11.242 -0.629 1.00 63.12 90 THR A O 1
ATOM 727 N N . SER A 1 91 ? 8.539 13.067 -1.906 1.00 57.06 91 SER A N 1
ATOM 728 C CA . SER A 1 91 ? 8.929 12.398 -3.168 1.00 57.06 91 SER A CA 1
ATOM 729 C C . SER A 1 91 ? 10.434 12.261 -3.465 1.00 57.06 91 SER A C 1
ATOM 731 O O . SER A 1 91 ? 10.790 12.034 -4.615 1.00 57.06 91 SER A O 1
ATOM 733 N N . ASP A 1 92 ? 11.331 12.387 -2.486 1.00 60.53 92 ASP A N 1
ATOM 734 C CA . ASP A 1 92 ? 12.774 12.552 -2.776 1.00 60.53 92 ASP A CA 1
ATOM 735 C C . ASP A 1 92 ? 13.569 11.243 -2.953 1.00 60.53 92 ASP A C 1
ATOM 737 O O . ASP A 1 92 ? 14.780 11.269 -3.173 1.00 60.53 9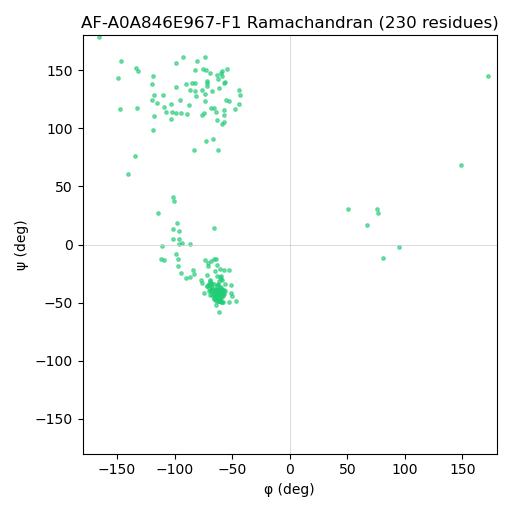2 ASP A O 1
ATOM 741 N N . ALA A 1 93 ? 12.926 10.080 -2.848 1.00 69.38 93 ALA A N 1
ATOM 742 C CA . ALA A 1 93 ? 13.610 8.804 -3.031 1.00 69.38 93 ALA A CA 1
ATOM 743 C C . ALA A 1 93 ? 13.914 8.560 -4.521 1.00 69.38 93 ALA A C 1
ATOM 745 O O . ALA A 1 93 ? 13.008 8.540 -5.352 1.00 69.38 93 ALA A O 1
ATOM 746 N N . ALA A 1 94 ? 15.188 8.351 -4.856 1.00 69.81 94 ALA A N 1
ATOM 747 C CA . ALA A 1 94 ? 15.620 8.061 -6.219 1.00 69.81 94 ALA A CA 1
ATOM 748 C C . ALA A 1 94 ? 15.627 6.549 -6.491 1.00 69.81 94 ALA A C 1
ATOM 750 O O . ALA A 1 94 ? 16.089 5.762 -5.661 1.00 69.81 94 ALA A O 1
ATOM 751 N N . ILE A 1 95 ? 15.146 6.157 -7.672 1.00 80.75 95 ILE A N 1
ATOM 752 C CA . ILE A 1 95 ? 15.327 4.809 -8.219 1.00 80.75 95 ILE A CA 1
ATOM 753 C C . ILE A 1 95 ? 16.484 4.863 -9.208 1.00 80.75 95 ILE A C 1
ATOM 755 O O . ILE A 1 95 ? 16.585 5.792 -10.009 1.00 80.75 95 ILE A O 1
ATOM 759 N N . ASP A 1 96 ? 17.361 3.870 -9.132 1.00 73.88 96 ASP A N 1
ATOM 760 C CA . ASP A 1 96 ? 18.450 3.726 -10.084 1.00 73.88 96 ASP A CA 1
ATOM 761 C C . ASP A 1 96 ? 17.917 3.163 -11.408 1.00 73.88 96 ASP A C 1
ATOM 763 O O . ASP A 1 96 ? 17.460 2.022 -11.472 1.00 73.88 96 ASP A O 1
ATOM 767 N N . LEU A 1 97 ? 17.940 4.004 -12.442 1.00 78.62 97 LEU A N 1
ATOM 768 C CA . LEU A 1 97 ? 17.550 3.682 -13.818 1.00 78.62 97 LEU A CA 1
ATOM 769 C C . LEU A 1 97 ? 18.756 3.766 -14.764 1.00 78.62 97 LEU A C 1
ATOM 771 O O . LEU A 1 97 ? 18.616 4.093 -15.949 1.00 78.62 97 LEU A O 1
ATOM 775 N N . GLU A 1 98 ? 19.967 3.557 -14.246 1.00 73.38 98 GLU A N 1
ATOM 776 C CA . GLU A 1 98 ? 21.170 3.489 -15.067 1.00 73.38 98 GLU A CA 1
ATOM 777 C C . GLU A 1 98 ? 21.041 2.385 -16.136 1.00 73.38 98 GLU A C 1
ATOM 779 O O . GLU A 1 98 ? 20.469 1.322 -15.909 1.00 73.38 98 GLU A O 1
ATOM 784 N N . GLY A 1 99 ? 21.508 2.666 -17.356 1.00 70.88 99 GLY A N 1
ATOM 785 C CA . GLY A 1 99 ? 21.378 1.753 -18.501 1.00 70.88 99 GLY A CA 1
ATOM 786 C C . GLY A 1 99 ? 20.023 1.777 -19.222 1.00 70.88 99 GLY A C 1
ATOM 787 O O . GLY A 1 99 ? 19.942 1.276 -20.341 1.00 70.88 99 GLY A O 1
ATOM 788 N N . ILE A 1 100 ? 18.988 2.416 -18.661 1.00 77.62 100 ILE A N 1
ATOM 789 C CA . ILE A 1 100 ? 17.682 2.556 -19.322 1.00 77.62 100 ILE A CA 1
ATOM 790 C C . ILE A 1 100 ? 17.701 3.716 -20.342 1.00 77.62 100 ILE A C 1
ATOM 792 O O . ILE A 1 100 ? 18.049 4.851 -19.962 1.00 77.62 100 ILE A O 1
ATOM 796 N N . PRO A 1 101 ? 17.293 3.474 -21.610 1.00 81.19 101 PRO A N 1
ATOM 797 C CA . PRO A 1 101 ? 17.183 4.510 -22.637 1.00 81.19 101 PRO A CA 1
ATOM 798 C C . PRO A 1 101 ? 16.274 5.664 -22.208 1.00 81.19 101 PRO A C 1
ATOM 800 O O . PRO A 1 101 ? 15.234 5.448 -21.586 1.00 81.19 101 PRO A O 1
ATOM 803 N N . ALA A 1 102 ? 16.659 6.900 -22.535 1.00 82.25 102 ALA A N 1
ATOM 804 C CA . ALA A 1 102 ? 15.969 8.105 -22.066 1.00 82.25 102 ALA A CA 1
ATOM 805 C C . ALA A 1 102 ? 14.497 8.149 -22.505 1.00 82.25 102 ALA A C 1
ATOM 807 O O . ALA A 1 102 ? 13.633 8.556 -21.733 1.00 82.25 102 ALA A O 1
ATOM 808 N N . GLU A 1 103 ? 14.222 7.670 -23.714 1.00 82.25 103 GLU A N 1
ATOM 809 C CA . GLU A 1 103 ? 12.897 7.558 -24.313 1.00 82.25 103 GLU A CA 1
ATOM 810 C C . GLU A 1 103 ? 11.939 6.654 -23.520 1.00 82.25 103 GLU A C 1
ATOM 812 O O . GLU A 1 103 ? 10.740 6.908 -23.524 1.00 82.25 103 GLU A O 1
ATOM 817 N N . LYS A 1 104 ? 12.458 5.662 -22.783 1.00 83.94 104 LYS A N 1
ATOM 818 C CA . LYS A 1 104 ? 11.662 4.705 -21.993 1.00 83.94 104 LYS A CA 1
ATOM 819 C C . LYS A 1 104 ? 11.536 5.085 -20.518 1.00 83.94 104 LYS A C 1
ATOM 821 O O . LYS A 1 104 ? 10.721 4.506 -19.801 1.00 83.94 104 LYS A O 1
ATOM 826 N N . ARG A 1 105 ? 12.332 6.050 -20.037 1.00 85.81 105 ARG A N 1
ATOM 827 C CA . ARG A 1 105 ? 12.384 6.405 -18.607 1.00 85.81 105 ARG A CA 1
ATOM 828 C C . ARG A 1 105 ? 11.038 6.856 -18.067 1.00 85.81 105 ARG A C 1
ATOM 830 O O . ARG A 1 105 ? 10.666 6.414 -16.992 1.00 85.81 105 ARG A O 1
ATOM 837 N N . ALA A 1 106 ? 10.298 7.669 -18.817 1.00 86.06 106 ALA A N 1
ATOM 838 C CA . ALA A 1 106 ? 9.002 8.174 -18.370 1.00 86.06 106 ALA A CA 1
ATOM 839 C C . ALA A 1 106 ? 7.969 7.048 -18.167 1.00 86.06 106 ALA A C 1
ATOM 841 O O . ALA A 1 106 ? 7.231 7.060 -17.183 1.00 86.06 106 ALA A O 1
ATOM 842 N N . GLU A 1 107 ? 7.940 6.055 -19.063 1.00 88.06 107 GLU A N 1
ATOM 843 C CA . GLU A 1 107 ? 7.054 4.887 -18.941 1.00 88.06 107 GLU A CA 1
ATOM 844 C C . GLU A 1 107 ? 7.431 4.038 -17.724 1.00 88.06 107 GLU A C 1
ATOM 846 O O . GLU A 1 107 ? 6.578 3.678 -16.914 1.00 88.06 107 GLU A O 1
ATOM 851 N N . ILE A 1 108 ? 8.728 3.781 -17.549 1.00 87.62 108 ILE A N 1
ATOM 852 C CA . ILE A 1 108 ? 9.251 3.018 -16.414 1.00 87.62 108 ILE A CA 1
ATOM 853 C C . ILE A 1 108 ? 9.004 3.751 -15.089 1.00 87.62 108 ILE A C 1
ATOM 855 O O . ILE A 1 108 ? 8.605 3.127 -14.110 1.00 87.62 108 ILE A O 1
ATOM 859 N N . GLU A 1 109 ? 9.175 5.072 -15.045 1.00 87.88 109 GLU A N 1
ATOM 860 C CA . GLU A 1 109 ? 8.873 5.891 -13.869 1.00 87.88 109 GLU A CA 1
ATOM 861 C C . GLU A 1 109 ? 7.392 5.816 -13.486 1.00 87.88 109 GLU A C 1
ATOM 863 O O . GLU A 1 109 ? 7.088 5.650 -12.305 1.00 87.88 109 GLU A O 1
ATOM 868 N N . ALA A 1 110 ? 6.471 5.876 -14.455 1.00 88.56 110 ALA A N 1
ATOM 869 C CA . ALA A 1 110 ? 5.040 5.708 -14.196 1.00 88.56 110 ALA A CA 1
ATOM 870 C C . ALA A 1 110 ? 4.733 4.319 -13.612 1.00 88.56 110 ALA A C 1
ATOM 872 O O . ALA A 1 110 ? 4.032 4.206 -12.608 1.00 88.56 110 ALA A O 1
ATOM 873 N N . ILE A 1 111 ? 5.332 3.260 -14.161 1.00 89.38 111 ILE A N 1
ATOM 874 C CA . ILE A 1 111 ? 5.169 1.890 -13.652 1.00 89.38 111 ILE A CA 1
ATOM 875 C C . ILE A 1 111 ? 5.716 1.760 -12.226 1.00 89.38 111 ILE A C 1
ATOM 877 O O . ILE A 1 111 ? 5.060 1.186 -11.357 1.00 89.38 111 ILE A O 1
ATOM 881 N N . LEU A 1 112 ? 6.899 2.312 -11.953 1.00 89.81 112 LEU A N 1
ATOM 882 C CA . LEU A 1 112 ? 7.515 2.274 -10.625 1.00 89.81 112 LEU A CA 1
ATOM 883 C C . LEU A 1 112 ? 6.708 3.077 -9.603 1.00 89.81 112 LEU A C 1
ATOM 885 O O . LEU A 1 112 ? 6.517 2.618 -8.473 1.00 89.81 112 LEU A O 1
ATOM 889 N N . ASN A 1 113 ? 6.189 4.241 -10.000 1.00 89.38 113 ASN A N 1
ATOM 890 C CA . ASN A 1 113 ? 5.258 5.022 -9.192 1.00 89.38 113 ASN A CA 1
ATOM 891 C C . ASN A 1 113 ? 4.010 4.201 -8.880 1.00 89.38 113 ASN A C 1
ATOM 893 O O . ASN A 1 113 ? 3.643 4.072 -7.712 1.00 89.38 113 ASN A O 1
ATOM 897 N N . GLY A 1 114 ? 3.411 3.582 -9.896 1.00 90.06 114 GLY A N 1
ATOM 898 C CA . GLY A 1 114 ? 2.225 2.755 -9.737 1.00 90.06 114 GLY A CA 1
ATOM 899 C C . GLY A 1 114 ? 2.450 1.558 -8.823 1.00 90.06 114 GLY A C 1
ATOM 900 O O . GLY A 1 114 ? 1.646 1.287 -7.931 1.00 90.06 114 GLY A O 1
ATOM 901 N N . ALA A 1 115 ? 3.586 0.886 -8.972 1.00 89.69 115 ALA A N 1
ATOM 902 C CA . ALA A 1 115 ? 4.017 -0.211 -8.119 1.00 89.69 115 ALA A CA 1
ATOM 903 C C . ALA A 1 115 ? 4.154 0.227 -6.652 1.00 89.69 115 ALA A C 1
ATOM 905 O O . ALA A 1 115 ? 3.586 -0.400 -5.753 1.00 89.69 115 ALA A O 1
ATOM 906 N N . ALA A 1 116 ? 4.848 1.336 -6.395 1.00 90.38 116 ALA A N 1
ATOM 907 C CA . ALA A 1 116 ? 5.006 1.875 -5.049 1.00 90.38 116 ALA A CA 1
ATOM 908 C C . ALA A 1 116 ? 3.678 2.338 -4.434 1.00 90.38 116 ALA A C 1
ATOM 910 O O . ALA A 1 116 ? 3.424 2.076 -3.256 1.00 90.38 116 ALA A O 1
ATOM 911 N N . GLU A 1 117 ? 2.810 2.971 -5.224 1.00 90.94 117 GLU A N 1
ATOM 912 C CA . GLU A 1 117 ? 1.468 3.373 -4.807 1.00 90.94 117 GLU A CA 1
ATOM 913 C C . GLU A 1 117 ? 0.589 2.164 -4.472 1.00 90.94 117 GLU A C 1
ATOM 915 O O . GLU A 1 117 ? -0.056 2.159 -3.424 1.00 90.94 117 GLU A O 1
ATOM 920 N N . ALA A 1 118 ? 0.615 1.103 -5.282 1.00 89.38 118 ALA A N 1
ATOM 921 C CA . ALA A 1 118 ? -0.115 -0.133 -5.009 1.00 89.38 118 ALA A CA 1
ATOM 922 C C . ALA A 1 118 ? 0.335 -0.773 -3.683 1.00 89.38 118 ALA A C 1
ATOM 924 O O . ALA A 1 118 ? -0.498 -1.140 -2.846 1.00 89.38 118 ALA A O 1
ATOM 925 N N . ILE A 1 119 ? 1.649 -0.839 -3.436 1.00 89.06 119 ILE A N 1
ATOM 926 C CA . ILE A 1 119 ? 2.206 -1.358 -2.177 1.00 89.06 119 ILE A CA 1
ATOM 927 C C . ILE A 1 119 ? 1.799 -0.470 -0.994 1.00 89.06 119 ILE A C 1
ATOM 929 O O . ILE A 1 119 ? 1.379 -0.977 0.053 1.00 89.06 119 ILE A O 1
ATOM 933 N N . ALA A 1 120 ? 1.910 0.853 -1.138 1.00 90.06 120 ALA A N 1
ATOM 934 C CA . ALA A 1 120 ? 1.526 1.806 -0.101 1.00 90.06 120 ALA A CA 1
ATOM 935 C C . ALA A 1 120 ? 0.031 1.685 0.236 1.00 90.06 120 ALA A C 1
ATOM 937 O O . ALA A 1 120 ? -0.322 1.559 1.414 1.00 90.06 120 ALA A O 1
ATOM 938 N N . LYS A 1 121 ? -0.834 1.612 -0.781 1.00 90.31 121 LYS A N 1
ATOM 939 C CA . LYS A 1 121 ? -2.283 1.423 -0.640 1.00 90.31 121 LYS A CA 1
ATOM 940 C C . LYS A 1 121 ? -2.619 0.110 0.064 1.00 90.31 121 LYS A C 1
ATOM 942 O O . LYS A 1 121 ? -3.405 0.114 1.009 1.00 90.31 121 LYS A O 1
ATOM 947 N N . ALA A 1 122 ? -1.979 -1.000 -0.309 1.00 88.69 122 ALA A N 1
ATOM 948 C CA . ALA A 1 122 ? -2.180 -2.296 0.345 1.00 88.69 122 ALA A CA 1
ATOM 949 C C . ALA A 1 122 ? -1.790 -2.271 1.839 1.00 88.69 122 ALA A C 1
ATOM 951 O O . ALA A 1 122 ? -2.507 -2.801 2.699 1.00 88.69 122 ALA A O 1
ATOM 952 N N . ARG A 1 123 ? -0.677 -1.604 2.179 1.00 89.25 123 ARG A N 1
ATOM 953 C CA . ARG A 1 123 ? -0.232 -1.414 3.572 1.00 89.25 123 ARG A CA 1
ATOM 954 C C . ARG A 1 123 ? -1.216 -0.553 4.367 1.00 89.25 123 ARG A C 1
ATOM 956 O O . ARG A 1 123 ? -1.579 -0.931 5.483 1.00 89.25 123 ARG A O 1
ATOM 963 N N . LEU A 1 124 ? -1.672 0.564 3.798 1.00 91.62 124 LEU A N 1
ATOM 964 C CA . LEU A 1 124 ? -2.673 1.444 4.410 1.00 91.62 124 LEU A CA 1
ATOM 965 C C . LEU A 1 124 ? -4.008 0.722 4.618 1.00 91.62 124 LEU A C 1
ATOM 967 O O . LEU A 1 124 ? -4.585 0.813 5.700 1.00 91.62 124 LEU A O 1
ATOM 971 N N . ALA A 1 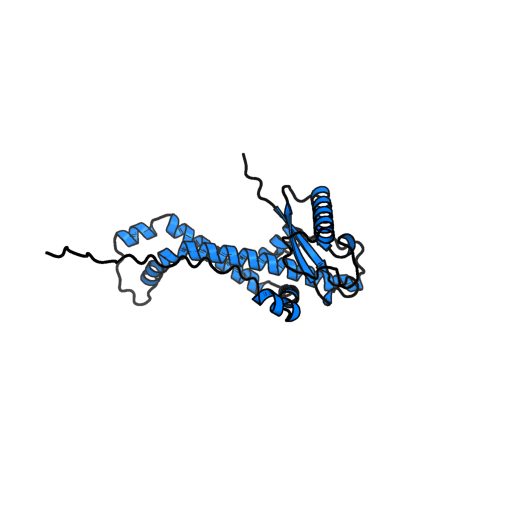125 ? -4.465 -0.061 3.638 1.00 90.25 125 ALA A N 1
ATOM 972 C CA . ALA A 1 125 ? -5.697 -0.843 3.739 1.00 90.25 125 ALA A CA 1
ATOM 973 C C . ALA A 1 125 ? -5.614 -1.873 4.871 1.00 90.25 125 ALA A C 1
ATOM 975 O O . ALA A 1 125 ? -6.540 -2.005 5.670 1.00 90.25 125 ALA A O 1
ATOM 976 N N . THR A 1 126 ? -4.466 -2.542 5.003 1.00 90.50 126 THR A N 1
ATOM 977 C CA . THR A 1 126 ? -4.211 -3.481 6.102 1.00 90.50 126 THR A CA 1
ATOM 978 C C . THR A 1 126 ? -4.213 -2.779 7.463 1.00 90.50 126 THR A C 1
ATOM 980 O O . THR A 1 126 ? -4.783 -3.298 8.425 1.00 90.50 126 THR A O 1
ATOM 983 N N . ALA A 1 127 ? -3.577 -1.607 7.568 1.00 91.94 127 ALA A N 1
ATOM 984 C CA . ALA A 1 127 ? -3.554 -0.824 8.803 1.00 91.94 127 ALA A CA 1
ATOM 985 C C . ALA A 1 127 ? -4.964 -0.360 9.200 1.00 91.94 127 ALA A C 1
ATOM 987 O O . ALA A 1 127 ? -5.372 -0.560 10.345 1.00 91.94 127 ALA A O 1
ATOM 988 N N . LEU A 1 128 ? -5.732 0.164 8.241 1.00 93.62 128 LEU A N 1
ATOM 989 C CA . LEU A 1 128 ? -7.114 0.589 8.444 1.00 93.62 128 LEU A CA 1
ATOM 990 C C . LEU A 1 128 ? -8.012 -0.579 8.867 1.00 93.62 128 LEU A C 1
ATOM 992 O O . LEU A 1 128 ? -8.784 -0.434 9.809 1.00 93.62 128 LEU A O 1
ATOM 996 N N . ALA A 1 129 ? -7.880 -1.749 8.236 1.00 93.12 129 ALA A N 1
ATOM 997 C CA . ALA A 1 129 ? -8.647 -2.938 8.604 1.00 93.12 129 ALA A CA 1
ATOM 998 C C . ALA A 1 129 ? -8.366 -3.386 10.049 1.00 93.12 129 ALA A C 1
ATOM 1000 O O . ALA A 1 129 ? -9.300 -3.682 10.795 1.00 93.12 129 ALA A O 1
ATOM 1001 N N . LYS A 1 130 ? -7.094 -3.386 10.475 1.00 94.00 130 LYS A N 1
ATOM 1002 C CA . LYS A 1 130 ? -6.714 -3.713 11.861 1.00 94.00 130 LYS A CA 1
ATOM 1003 C C . LYS A 1 130 ? -7.263 -2.697 12.861 1.00 94.00 130 LYS A C 1
ATOM 1005 O O . LYS A 1 130 ? -7.827 -3.096 13.877 1.00 94.00 130 LYS A O 1
ATOM 1010 N N . ALA A 1 131 ? -7.129 -1.405 12.567 1.00 94.44 131 ALA A N 1
ATOM 1011 C CA . ALA A 1 131 ? -7.643 -0.347 13.430 1.00 94.44 131 ALA A CA 1
ATOM 1012 C C . ALA A 1 131 ? -9.177 -0.395 13.530 1.00 94.44 131 ALA A C 1
ATOM 1014 O O . ALA A 1 131 ? -9.739 -0.267 14.615 1.00 94.44 131 ALA A O 1
ATOM 1015 N N . HIS A 1 132 ? -9.860 -0.679 12.418 1.00 95.00 132 HIS A N 1
ATOM 1016 C CA . HIS A 1 132 ? -11.306 -0.881 12.396 1.00 95.00 132 HIS A CA 1
ATOM 1017 C C . HIS A 1 132 ? -11.728 -2.071 13.265 1.00 95.00 132 HIS A C 1
ATOM 1019 O O . HIS A 1 132 ? -12.646 -1.940 14.067 1.00 95.00 132 HIS A O 1
ATOM 1025 N N . GLN A 1 133 ? -11.046 -3.217 13.157 1.00 95.50 133 GLN A N 1
ATOM 1026 C CA . GLN A 1 133 ? -11.319 -4.380 14.011 1.00 95.50 133 GLN A CA 1
ATOM 1027 C C . GLN A 1 133 ? -11.126 -4.068 15.502 1.00 95.50 133 GLN A C 1
ATOM 1029 O O . GLN A 1 133 ? -11.921 -4.526 16.318 1.00 95.50 133 GLN A O 1
ATOM 1034 N N . ALA A 1 134 ? -10.112 -3.274 15.857 1.00 93.69 134 ALA A N 1
ATOM 1035 C CA . ALA A 1 134 ? -9.872 -2.856 17.237 1.00 93.69 134 ALA A CA 1
ATOM 1036 C C . ALA A 1 134 ? -10.944 -1.885 17.766 1.00 93.69 134 ALA A C 1
ATOM 1038 O O . ALA A 1 134 ? -11.293 -1.946 18.942 1.00 93.69 134 ALA A O 1
ATOM 1039 N N . ALA A 1 135 ? -11.474 -1.004 16.913 1.00 94.69 135 ALA A N 1
ATOM 1040 C CA . ALA A 1 135 ? -12.494 -0.024 17.287 1.00 94.69 135 ALA A CA 1
ATOM 1041 C C . ALA A 1 135 ? -13.930 -0.581 17.265 1.00 94.69 135 ALA A C 1
ATOM 1043 O O . ALA A 1 135 ? -14.809 -0.040 17.937 1.00 94.69 135 ALA A O 1
ATOM 1044 N N . LEU A 1 136 ? -14.173 -1.664 16.517 1.00 95.06 136 LEU A N 1
ATOM 1045 C CA . LEU A 1 136 ? -15.496 -2.261 16.315 1.00 95.06 136 LEU A CA 1
ATOM 1046 C C . LEU A 1 136 ? -16.282 -2.543 17.614 1.00 95.06 136 LEU A C 1
ATOM 1048 O O . LEU A 1 136 ? -17.474 -2.234 17.630 1.00 95.06 136 LEU A O 1
ATOM 1052 N N . PRO A 1 137 ? -15.677 -3.053 18.710 1.00 94.94 137 PRO A N 1
ATOM 1053 C CA . PRO A 1 137 ? -16.398 -3.304 19.963 1.00 94.94 137 PRO A CA 1
ATOM 1054 C C . PRO A 1 137 ? -17.019 -2.053 20.595 1.00 94.94 137 PRO A C 1
ATOM 1056 O O . PRO A 1 137 ? -17.952 -2.161 21.383 1.00 94.94 137 PRO A O 1
ATOM 1059 N N . TYR A 1 138 ? -16.518 -0.865 20.252 1.00 94.69 138 TYR A N 1
ATOM 1060 C CA . TYR A 1 138 ? -16.978 0.407 20.805 1.00 94.69 138 TYR A CA 1
ATOM 1061 C C . TYR A 1 138 ? -18.009 1.113 19.912 1.00 94.69 138 TYR A C 1
ATOM 1063 O O . TYR A 1 138 ? -18.465 2.203 20.252 1.00 94.69 138 TYR A O 1
ATOM 1071 N N . ALA A 1 139 ? -18.388 0.523 18.771 1.00 91.62 139 ALA A N 1
ATOM 1072 C CA . ALA A 1 139 ? -19.236 1.171 17.772 1.00 91.62 139 ALA A CA 1
ATOM 1073 C C . ALA A 1 139 ? -20.597 1.617 18.331 1.00 91.62 139 ALA A C 1
ATOM 1075 O O . ALA A 1 139 ? -21.021 2.744 18.079 1.00 91.62 139 ALA A O 1
ATOM 1076 N N . ASP A 1 140 ? -21.266 0.767 19.113 1.00 90.44 140 ASP A N 1
ATOM 1077 C CA . ASP A 1 140 ? -22.584 1.089 19.673 1.00 90.44 140 ASP A CA 1
ATOM 1078 C C . ASP A 1 140 ? -22.498 2.150 20.774 1.00 90.44 140 ASP A C 1
ATOM 1080 O O . ASP A 1 140 ? -23.341 3.042 20.839 1.00 90.44 140 ASP A O 1
ATOM 1084 N N . LEU A 1 141 ? -21.427 2.124 21.572 1.00 90.94 141 LEU A N 1
ATOM 1085 C CA . LEU A 1 141 ? -21.144 3.160 22.563 1.00 90.94 141 LEU A CA 1
ATOM 1086 C C . LEU A 1 141 ? -20.880 4.519 21.899 1.00 90.94 141 LEU A C 1
ATOM 1088 O O . LEU A 1 141 ? -21.388 5.537 22.354 1.00 90.94 141 LEU A O 1
ATOM 1092 N N . LEU A 1 142 ? -20.139 4.555 20.789 1.00 90.44 142 LEU A N 1
ATOM 1093 C CA . LEU A 1 142 ? -19.935 5.790 20.026 1.00 90.44 142 LEU A CA 1
ATOM 1094 C C . LEU A 1 142 ? -21.238 6.297 19.404 1.00 90.44 142 LEU A C 1
ATOM 1096 O O . LEU A 1 142 ? -21.506 7.492 19.467 1.00 90.44 142 LEU A O 1
ATOM 1100 N N . ARG A 1 143 ? -22.058 5.408 18.824 1.00 90.06 143 ARG A N 1
ATOM 1101 C CA . ARG A 1 143 ? -23.379 5.783 18.289 1.00 90.06 143 ARG A CA 1
ATOM 1102 C C . ARG A 1 143 ? -24.252 6.410 19.364 1.00 90.06 143 ARG A C 1
ATOM 1104 O O . ARG A 1 143 ? -24.892 7.411 19.088 1.00 90.06 143 ARG A O 1
ATOM 1111 N N . LEU A 1 144 ? -24.232 5.838 20.565 1.00 89.56 144 LEU A N 1
ATOM 1112 C CA . LEU A 1 144 ? -24.936 6.359 21.727 1.00 89.56 144 LEU A CA 1
ATOM 1113 C C . LEU A 1 144 ? -24.446 7.761 22.123 1.00 89.56 144 LEU A C 1
ATOM 1115 O O . LEU A 1 144 ? -25.255 8.662 22.309 1.00 89.56 144 LEU A O 1
ATOM 1119 N N . ILE A 1 145 ? -23.126 7.957 22.227 1.00 88.88 145 ILE A N 1
ATOM 1120 C CA . ILE A 1 145 ? -22.514 9.235 22.639 1.00 88.88 145 ILE A CA 1
ATOM 1121 C C . ILE A 1 145 ? -22.765 10.346 21.613 1.00 88.88 145 ILE A C 1
ATOM 1123 O O . ILE A 1 145 ? -23.007 11.492 21.986 1.00 88.88 145 ILE A O 1
ATOM 1127 N N . PHE A 1 146 ? -22.672 10.020 20.324 1.00 88.62 146 PHE A N 1
ATOM 1128 C CA . PHE A 1 146 ? -22.809 10.980 19.228 1.00 88.62 146 PHE A CA 1
ATOM 1129 C C . PHE A 1 146 ? -24.226 11.032 18.638 1.00 88.62 146 PHE A C 1
ATOM 1131 O O . PHE A 1 146 ? -24.410 11.642 17.583 1.00 88.62 146 PHE A O 1
ATOM 1138 N N . ASP A 1 147 ? -25.223 10.419 19.287 1.00 85.81 147 ASP A N 1
ATOM 1139 C CA . ASP A 1 147 ? -26.615 10.506 18.848 1.00 85.81 147 ASP A CA 1
ATOM 1140 C C . ASP A 1 147 ? -27.121 11.957 18.992 1.00 85.81 147 ASP A C 1
ATOM 1142 O O . ASP A 1 147 ? -27.203 12.482 20.109 1.00 85.81 147 ASP A O 1
ATOM 1146 N N . PRO A 1 148 ? -27.500 12.626 17.887 1.00 75.69 148 PRO A N 1
ATOM 1147 C CA . PRO A 1 148 ? -28.011 13.994 17.920 1.00 75.69 148 PRO A CA 1
ATOM 1148 C C . PRO A 1 148 ? -29.339 14.142 18.682 1.00 75.69 148 PRO A C 1
ATOM 1150 O O . PRO A 1 148 ? -29.740 15.269 18.968 1.00 75.69 148 PRO A O 1
ATOM 1153 N N . SER A 1 149 ? -30.025 13.040 19.014 1.00 79.44 149 SER A N 1
ATOM 1154 C CA . SER A 1 149 ? -31.256 13.052 19.815 1.00 79.44 149 SER A CA 1
ATOM 1155 C C . SER A 1 149 ? -31.028 13.399 21.298 1.00 79.44 149 SER A C 1
ATOM 1157 O O . SER A 1 149 ? -31.960 13.832 21.978 1.00 79.44 149 SER A O 1
ATOM 1159 N N . GLY A 1 150 ? -29.787 13.275 21.793 1.00 60.69 150 GLY A N 1
ATOM 1160 C CA . GLY A 1 150 ? -29.312 13.887 23.039 1.00 60.69 150 GLY A CA 1
ATOM 1161 C C . GLY A 1 150 ? -29.923 13.380 24.354 1.00 60.69 150 GLY A C 1
ATOM 1162 O O . GLY A 1 150 ? -29.814 14.078 25.360 1.00 60.69 150 GLY A O 1
ATOM 1163 N N . GLN A 1 151 ? -30.576 12.212 24.386 1.00 60.19 151 GLN A N 1
ATOM 1164 C CA . GLN A 1 151 ? -31.421 11.821 25.530 1.00 60.19 151 GLN A CA 1
ATOM 1165 C C . GLN A 1 151 ? -30.927 10.672 26.422 1.00 60.19 151 GLN A C 1
ATOM 1167 O O . GLN A 1 151 ? -31.601 10.367 27.406 1.00 60.19 151 GLN A O 1
ATOM 1172 N N . GLN A 1 152 ? -29.790 10.029 26.149 1.00 70.44 152 GLN A N 1
ATOM 1173 C CA . GLN A 1 152 ? -29.372 8.859 26.934 1.00 70.44 152 GLN A CA 1
ATOM 1174 C C . GLN A 1 152 ? -28.168 9.148 27.836 1.00 70.44 152 GLN A C 1
ATOM 1176 O O . GLN A 1 152 ? -27.079 9.480 27.375 1.00 70.44 152 GLN A O 1
ATOM 1181 N N . TYR A 1 153 ? -28.380 9.001 29.147 1.00 82.19 153 TYR A N 1
ATOM 1182 C CA . TYR A 1 153 ? -27.313 8.994 30.144 1.00 82.19 153 TYR A CA 1
ATOM 1183 C C . TYR A 1 153 ? -26.510 7.694 30.044 1.00 82.19 153 TYR A C 1
ATOM 1185 O O . TYR A 1 153 ? -27.085 6.615 29.893 1.00 82.19 153 TYR A O 1
ATOM 1193 N N . LEU A 1 154 ? -25.187 7.801 30.158 1.00 87.25 154 LEU A N 1
ATOM 1194 C CA . LEU A 1 154 ? -24.295 6.646 30.173 1.00 87.25 154 LEU A CA 1
ATOM 1195 C C . LEU A 1 154 ? -24.430 5.876 31.492 1.00 87.25 154 LEU A C 1
ATOM 1197 O O . LEU A 1 154 ? -24.540 6.463 32.568 1.00 87.25 154 LEU A O 1
ATOM 1201 N N . THR A 1 155 ? -24.399 4.553 31.397 1.00 91.19 155 THR A N 1
ATOM 1202 C CA . THR A 1 155 ? -24.293 3.655 32.556 1.00 91.19 155 THR A CA 1
ATOM 1203 C C . THR A 1 155 ? -22.876 3.675 33.138 1.00 91.19 155 THR A C 1
ATOM 1205 O O . THR A 1 155 ? -21.923 4.039 32.450 1.00 91.19 155 THR A O 1
ATOM 1208 N N . GLU A 1 156 ? -22.706 3.234 34.388 1.00 92.06 156 GLU A N 1
ATOM 1209 C CA . GLU A 1 156 ? -21.379 3.130 35.022 1.00 92.06 156 GLU A CA 1
ATOM 1210 C C . GLU A 1 156 ? -20.414 2.242 34.218 1.00 92.06 156 GLU A C 1
ATOM 1212 O O . GLU A 1 156 ? -19.246 2.589 34.053 1.00 92.06 156 GLU A O 1
ATOM 1217 N N . GLU A 1 157 ? -20.912 1.141 33.646 1.00 90.94 157 GLU A N 1
ATOM 1218 C CA . GLU A 1 157 ? -20.132 0.243 32.783 1.00 90.94 157 GLU A CA 1
ATOM 1219 C C . GLU A 1 157 ? -19.648 0.951 31.507 1.00 90.94 157 GLU A C 1
ATOM 1221 O O . GLU A 1 157 ? -18.503 0.786 31.087 1.00 90.94 157 GLU A O 1
ATOM 1226 N N . GLN A 1 158 ? -20.499 1.784 30.903 1.00 91.81 158 GLN A N 1
ATOM 1227 C CA . GLN A 1 158 ? -20.147 2.570 29.719 1.00 91.81 158 GLN A CA 1
ATOM 1228 C C . GLN A 1 158 ? -19.148 3.682 30.050 1.00 91.81 158 GLN A C 1
ATOM 1230 O O . GLN A 1 158 ? -18.210 3.892 29.285 1.00 91.81 158 GLN A O 1
ATOM 1235 N N . CYS A 1 159 ? -19.302 4.357 31.192 1.00 91.56 159 CYS A N 1
ATOM 1236 C CA . CYS A 1 159 ? -18.320 5.330 31.673 1.00 91.56 159 CYS A CA 1
ATOM 1237 C C . CYS A 1 159 ? -16.947 4.674 31.877 1.00 91.56 159 CYS A C 1
ATOM 1239 O O . CYS A 1 159 ? -15.948 5.181 31.371 1.00 91.56 159 CYS A O 1
ATOM 1241 N N . ALA A 1 160 ? -16.904 3.502 32.521 1.00 93.00 160 ALA A N 1
ATOM 1242 C CA . ALA A 1 160 ? -15.665 2.757 32.729 1.00 93.00 160 ALA A CA 1
ATOM 1243 C C . ALA A 1 160 ? -14.984 2.355 31.406 1.00 93.00 160 ALA A C 1
ATOM 1245 O O . ALA A 1 160 ? -13.760 2.424 31.298 1.00 93.00 160 ALA A O 1
ATOM 1246 N N . LEU A 1 161 ? -15.758 1.984 30.378 1.00 91.62 161 LEU A N 1
ATOM 1247 C CA . LEU A 1 161 ? -15.225 1.680 29.044 1.00 91.62 161 LEU A CA 1
ATOM 1248 C C . LEU A 1 161 ? -14.600 2.902 28.356 1.00 91.62 161 LEU A C 1
ATOM 1250 O O . LEU A 1 161 ? -13.584 2.753 27.683 1.00 91.62 161 LEU A O 1
ATOM 1254 N N . ILE A 1 162 ? -15.182 4.095 28.511 1.00 90.75 162 ILE A N 1
ATOM 1255 C CA . ILE A 1 162 ? -14.653 5.340 27.920 1.00 90.75 162 ILE A CA 1
ATOM 1256 C C . ILE A 1 162 ? -13.352 5.762 28.605 1.00 90.75 162 ILE A C 1
ATOM 1258 O O . ILE A 1 162 ? -12.434 6.257 27.950 1.00 90.75 162 ILE A O 1
ATOM 1262 N N . GLU A 1 163 ? -13.269 5.566 29.920 1.00 92.25 163 GLU A N 1
ATOM 1263 C CA . GLU A 1 163 ? -12.082 5.883 30.716 1.00 92.25 163 GLU A CA 1
ATOM 1264 C C . GLU A 1 163 ? -10.929 4.885 30.496 1.00 92.25 163 GLU A C 1
ATOM 1266 O O . GLU A 1 163 ? -9.780 5.167 30.858 1.00 92.25 163 GLU A O 1
ATOM 1271 N N . ASP A 1 164 ? -11.194 3.741 29.855 1.00 94.31 164 ASP A N 1
ATOM 1272 C CA . ASP A 1 164 ? -10.167 2.767 29.498 1.00 94.31 164 ASP A CA 1
ATOM 1273 C C . ASP A 1 164 ? -9.211 3.326 28.425 1.00 94.31 164 ASP A C 1
ATOM 1275 O O . ASP A 1 164 ? -9.591 3.824 27.360 1.00 94.31 164 ASP A O 1
ATOM 1279 N N . LYS A 1 165 ? -7.905 3.173 28.662 1.00 94.44 165 LYS A N 1
ATOM 1280 C CA . LYS A 1 165 ? -6.858 3.544 27.699 1.00 94.44 165 LYS A CA 1
ATOM 1281 C C . LYS A 1 165 ? -6.982 2.788 26.373 1.00 94.44 165 LYS A C 1
ATOM 1283 O O . LYS A 1 165 ? -6.567 3.320 25.342 1.00 94.44 165 LYS A O 1
ATOM 1288 N N . ALA A 1 166 ? -7.507 1.564 26.386 1.00 94.31 166 ALA A N 1
ATOM 1289 C CA . ALA A 1 166 ? -7.751 0.757 25.197 1.00 94.31 166 ALA A CA 1
ATOM 1290 C C . ALA A 1 166 ? -8.792 1.406 24.276 1.00 94.31 166 ALA A C 1
ATOM 1292 O O . ALA A 1 166 ? -8.576 1.431 23.064 1.00 94.31 166 ALA A O 1
ATOM 1293 N N . PHE A 1 167 ? -9.845 2.010 24.842 1.00 95.44 167 PHE A N 1
ATOM 1294 C CA . PHE A 1 167 ? -10.837 2.769 24.083 1.00 95.44 167 PHE A CA 1
ATOM 1295 C C . PHE A 1 167 ? -10.179 3.952 23.372 1.00 95.44 167 PHE A C 1
ATOM 1297 O O . PHE A 1 167 ? -10.170 4.011 22.141 1.00 95.44 167 PHE A O 1
ATOM 1304 N N . ALA A 1 168 ? -9.534 4.849 24.127 1.00 94.31 168 ALA A N 1
ATOM 1305 C CA . ALA A 1 168 ? -8.896 6.039 23.559 1.00 94.31 168 ALA A CA 1
ATOM 1306 C C . ALA A 1 168 ? -7.864 5.683 22.474 1.00 94.31 168 ALA A C 1
ATOM 1308 O O . ALA A 1 168 ? -7.788 6.338 21.432 1.00 94.31 168 ALA A O 1
ATOM 1309 N N . LYS A 1 169 ? -7.091 4.613 22.697 1.00 96.75 169 LYS A N 1
ATOM 1310 C CA . LYS A 1 169 ? -6.119 4.106 21.728 1.00 96.75 169 LYS A CA 1
ATOM 1311 C C . LYS A 1 169 ? -6.788 3.601 20.447 1.00 96.75 169 LYS A C 1
ATOM 1313 O O . LYS A 1 169 ? -6.356 3.999 19.371 1.00 96.75 169 LYS A O 1
ATOM 1318 N N . ALA A 1 170 ? -7.827 2.770 20.545 1.00 95.69 170 ALA A N 1
ATOM 1319 C CA . ALA A 1 170 ? -8.503 2.205 19.378 1.00 95.69 170 ALA A CA 1
ATOM 1320 C C . ALA A 1 170 ? -9.138 3.292 18.493 1.00 95.69 170 ALA A C 1
ATOM 1322 O O . ALA A 1 170 ? -8.994 3.257 17.270 1.00 95.69 170 ALA A O 1
ATOM 1323 N N . ILE A 1 171 ? -9.781 4.297 19.102 1.00 95.94 171 ILE A N 1
ATOM 1324 C CA . ILE A 1 171 ? -10.379 5.419 18.361 1.00 95.94 171 ILE A CA 1
ATOM 1325 C C . ILE A 1 171 ? -9.304 6.264 17.679 1.00 95.94 171 ILE A C 1
ATOM 1327 O O . ILE A 1 171 ? -9.443 6.611 16.505 1.00 95.94 171 ILE A O 1
ATOM 1331 N N . LYS A 1 172 ? -8.209 6.559 18.389 1.00 96.06 172 LYS A N 1
ATOM 1332 C CA . LYS A 1 172 ? -7.081 7.308 17.831 1.00 96.06 172 LYS A CA 1
ATOM 1333 C C . LYS A 1 172 ? -6.445 6.578 16.646 1.00 96.06 172 LYS A C 1
ATOM 1335 O O . LYS A 1 172 ? -6.266 7.188 15.597 1.00 96.06 172 LYS A O 1
ATOM 1340 N N . GLU A 1 173 ? -6.147 5.288 16.788 1.00 96.44 173 GLU A N 1
ATOM 1341 C CA . GLU A 1 173 ? -5.541 4.483 15.718 1.00 96.44 173 GLU A CA 1
ATOM 1342 C C . GLU A 1 173 ? -6.452 4.395 14.485 1.00 96.44 173 GLU A C 1
ATOM 1344 O O . GLU A 1 173 ? -5.969 4.492 13.356 1.00 96.44 173 GLU A O 1
ATOM 1349 N N . LEU A 1 174 ? -7.773 4.273 14.674 1.00 96.75 174 LEU A N 1
ATOM 1350 C CA . LEU A 1 174 ? -8.732 4.303 13.567 1.00 96.75 174 LEU A CA 1
ATOM 1351 C C . LEU A 1 174 ? -8.742 5.663 12.857 1.00 96.75 174 LEU A C 1
ATOM 1353 O O . LEU A 1 174 ? -8.717 5.708 11.625 1.00 96.75 174 LEU A O 1
ATOM 1357 N N . ALA A 1 175 ? -8.763 6.760 13.617 1.00 95.75 175 ALA A N 1
ATOM 1358 C CA . ALA A 1 175 ? -8.749 8.111 13.064 1.00 95.75 175 ALA A CA 1
ATOM 1359 C C . ALA A 1 175 ? -7.461 8.387 12.272 1.00 95.75 175 ALA A C 1
ATOM 1361 O O . ALA A 1 175 ? -7.530 8.873 11.144 1.00 95.75 175 ALA A O 1
ATOM 1362 N N . GLU A 1 176 ? -6.299 8.023 12.822 1.00 96.00 176 GLU A N 1
ATOM 1363 C CA . GLU A 1 176 ? -4.999 8.164 12.157 1.00 96.00 176 GLU A CA 1
ATOM 1364 C C . GLU A 1 176 ? -4.930 7.320 10.878 1.00 96.00 176 GLU A C 1
ATOM 1366 O O . GLU A 1 176 ? -4.588 7.846 9.819 1.00 96.00 176 GLU A O 1
ATOM 1371 N N . ALA A 1 177 ? -5.331 6.045 10.930 1.00 94.25 177 ALA A N 1
ATOM 1372 C CA . ALA A 1 177 ? -5.329 5.176 9.754 1.00 94.25 177 ALA A CA 1
ATOM 1373 C C . ALA A 1 177 ? -6.282 5.677 8.656 1.00 94.25 177 ALA A C 1
ATOM 1375 O O . ALA A 1 177 ? -5.946 5.633 7.470 1.00 94.25 177 ALA A O 1
ATOM 1376 N N . LYS A 1 178 ? -7.464 6.187 9.030 1.00 95.12 178 LYS A N 1
ATOM 1377 C CA . LYS A 1 178 ? -8.410 6.766 8.070 1.00 95.12 178 LYS A CA 1
ATOM 1378 C C . LYS A 1 178 ? -7.876 8.066 7.471 1.00 95.12 178 LYS A C 1
ATOM 1380 O O . LYS A 1 178 ? -8.024 8.265 6.269 1.00 95.12 178 LYS A O 1
ATOM 1385 N N . ALA A 1 179 ? -7.244 8.921 8.273 1.00 94.25 179 ALA A N 1
ATOM 1386 C CA . ALA A 1 179 ? -6.621 10.151 7.796 1.00 94.25 179 ALA A CA 1
ATOM 1387 C C . ALA A 1 179 ? -5.465 9.868 6.823 1.00 94.25 179 ALA A C 1
ATOM 1389 O O . ALA A 1 179 ? -5.391 10.508 5.776 1.00 94.25 179 ALA A O 1
ATOM 1390 N N . GLU A 1 180 ? -4.603 8.886 7.121 1.00 91.81 180 GLU A N 1
ATOM 1391 C CA . GLU A 1 180 ? -3.531 8.473 6.206 1.00 91.81 180 GLU A CA 1
ATOM 1392 C C . GLU A 1 180 ? -4.085 7.938 4.878 1.00 91.81 180 GLU A C 1
ATOM 1394 O O . GLU A 1 180 ? -3.580 8.327 3.827 1.00 91.81 180 GLU A O 1
ATOM 1399 N N . MET A 1 181 ? -5.132 7.101 4.910 1.00 91.06 181 MET A N 1
ATOM 1400 C CA . MET A 1 181 ? -5.786 6.599 3.694 1.00 91.06 181 MET A CA 1
ATOM 1401 C C . MET A 1 181 ? -6.375 7.740 2.855 1.00 91.06 181 MET A C 1
ATOM 1403 O O . MET A 1 181 ? -6.098 7.833 1.666 1.00 91.06 181 MET A O 1
ATOM 1407 N N . THR A 1 182 ? -7.132 8.650 3.475 1.00 92.00 182 THR A N 1
ATOM 1408 C CA . THR A 1 182 ? -7.711 9.803 2.770 1.00 92.00 182 THR A CA 1
ATOM 1409 C C . THR A 1 182 ? -6.628 10.697 2.169 1.00 92.00 182 THR A C 1
ATOM 1411 O O . THR A 1 182 ? -6.777 11.168 1.047 1.00 92.00 182 THR A O 1
ATOM 1414 N N . ARG A 1 183 ? -5.525 10.939 2.893 1.00 90.56 183 ARG A N 1
ATOM 1415 C CA . ARG A 1 183 ? -4.400 11.718 2.363 1.00 90.56 183 ARG A CA 1
ATOM 1416 C C . ARG A 1 183 ? -3.800 11.039 1.138 1.00 90.56 183 ARG A C 1
ATOM 1418 O O . ARG A 1 183 ? -3.568 11.720 0.151 1.00 90.56 183 ARG A O 1
ATOM 1425 N N . PHE A 1 184 ? -3.583 9.726 1.202 1.00 90.44 184 PHE A N 1
ATOM 1426 C CA . PHE A 1 184 ? -3.084 8.959 0.067 1.00 90.44 184 PHE A CA 1
ATOM 1427 C C . PHE A 1 184 ? -4.005 9.096 -1.153 1.00 90.44 184 PHE A C 1
ATOM 1429 O O . PHE A 1 184 ? -3.526 9.463 -2.220 1.00 90.44 184 PHE A O 1
ATOM 1436 N N . ASP A 1 185 ? -5.317 8.899 -0.984 1.00 88.25 185 ASP A N 1
ATOM 1437 C CA . ASP A 1 185 ? -6.296 9.010 -2.078 1.00 88.25 185 ASP A CA 1
ATOM 1438 C C . ASP A 1 185 ? -6.314 10.410 -2.728 1.00 88.25 185 ASP A C 1
ATOM 1440 O O . ASP A 1 185 ? -6.643 10.538 -3.904 1.00 88.25 185 ASP A O 1
ATOM 1444 N N . LEU A 1 186 ? -5.947 11.461 -1.983 1.00 88.88 186 LEU A N 1
ATOM 1445 C CA . LEU A 1 186 ? -5.859 12.836 -2.489 1.00 88.88 186 LEU A CA 1
ATOM 1446 C C . LEU A 1 186 ? -4.543 13.154 -3.214 1.00 88.88 186 LEU A C 1
ATOM 1448 O O . LEU A 1 186 ? -4.510 14.096 -4.002 1.0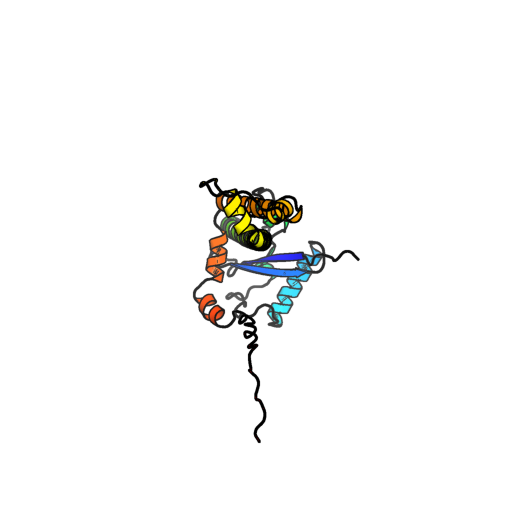0 88.88 186 LEU A O 1
ATOM 1452 N N . THR A 1 187 ? -3.455 12.441 -2.910 1.00 86.50 187 THR A N 1
ATOM 1453 C CA . THR A 1 187 ? -2.104 12.761 -3.411 1.00 86.50 187 THR A CA 1
ATOM 1454 C C . THR A 1 187 ? -1.541 11.738 -4.391 1.00 86.50 187 THR A C 1
ATOM 1456 O O . THR A 1 187 ? -0.507 12.006 -4.998 1.00 86.50 187 THR A O 1
ATOM 1459 N N . ALA A 1 188 ? -2.161 10.564 -4.505 1.00 85.81 188 ALA A N 1
ATOM 1460 C CA . ALA A 1 188 ? -1.736 9.526 -5.436 1.00 85.81 188 ALA A CA 1
ATOM 1461 C C . ALA A 1 188 ? -1.841 10.017 -6.888 1.00 85.81 188 ALA A C 1
ATOM 1463 O O . ALA A 1 188 ? -2.788 10.720 -7.247 1.00 85.81 188 ALA A O 1
ATOM 1464 N N . THR A 1 189 ? -0.882 9.630 -7.727 1.00 86.38 189 THR A N 1
ATOM 1465 C CA . THR A 1 189 ? -0.898 9.938 -9.164 1.00 86.38 189 THR A CA 1
ATOM 1466 C C . THR A 1 189 ? -1.954 9.118 -9.896 1.00 86.38 189 THR A C 1
ATOM 1468 O O . THR A 1 189 ? -2.482 9.564 -10.911 1.00 86.38 189 THR A O 1
ATOM 1471 N N . GLY A 1 190 ? -2.303 7.946 -9.353 1.00 85.75 190 GLY A N 1
ATOM 1472 C CA . GLY A 1 190 ? -3.235 7.009 -9.978 1.00 85.75 190 GLY A CA 1
ATOM 1473 C C . GLY A 1 190 ? -2.538 5.929 -10.803 1.00 85.75 190 GLY A C 1
ATOM 1474 O O . GLY A 1 190 ? -3.206 5.013 -11.281 1.00 85.75 190 GLY A O 1
ATOM 1475 N N . ASP A 1 191 ? -1.207 5.972 -10.901 1.00 88.31 191 ASP A N 1
ATOM 1476 C CA . ASP A 1 191 ? -0.420 5.033 -11.707 1.00 88.31 191 ASP A CA 1
ATOM 1477 C C . ASP A 1 191 ? -0.540 3.584 -11.205 1.00 88.31 191 ASP A C 1
ATOM 1479 O O . ASP A 1 191 ? -0.265 2.640 -11.943 1.00 88.31 191 ASP A O 1
ATOM 1483 N N . TRP A 1 192 ? -0.995 3.368 -9.961 1.00 85.44 192 TRP A N 1
ATOM 1484 C CA . TRP A 1 192 ? -1.259 2.025 -9.421 1.00 85.44 192 TRP A CA 1
ATOM 1485 C C . TRP A 1 192 ? -2.262 1.228 -10.260 1.00 85.44 192 TRP A C 1
ATOM 1487 O O . TRP A 1 192 ? -2.257 -0.002 -10.195 1.00 85.44 192 TRP A O 1
ATOM 1497 N N . GLN A 1 193 ? -3.098 1.904 -11.055 1.00 83.00 193 GLN A N 1
ATOM 1498 C CA . GLN A 1 193 ? -4.017 1.253 -11.980 1.00 83.00 193 GLN A CA 1
ATOM 1499 C C . GLN A 1 193 ? -3.271 0.461 -13.065 1.00 83.00 193 GLN A C 1
ATOM 1501 O O . GLN A 1 193 ? -3.700 -0.641 -13.378 1.00 83.00 193 GLN A O 1
ATOM 1506 N N . LEU A 1 194 ? -2.110 0.937 -13.538 1.00 80.94 194 LEU A N 1
ATOM 1507 C CA . LEU A 1 194 ? -1.282 0.232 -14.532 1.00 80.94 194 LEU A CA 1
ATOM 1508 C C . LEU A 1 194 ? -0.882 -1.166 -14.045 1.00 80.94 194 LEU A C 1
ATOM 1510 O O . LEU A 1 194 ? -0.902 -2.138 -14.794 1.00 80.94 194 LEU A O 1
ATOM 1514 N N . ILE A 1 195 ? -0.562 -1.273 -12.756 1.00 80.88 195 ILE A N 1
ATOM 1515 C CA . ILE A 1 195 ? -0.198 -2.541 -12.124 1.00 80.88 195 ILE A CA 1
ATOM 1516 C C . ILE A 1 195 ? -1.428 -3.422 -11.906 1.00 80.88 195 ILE A C 1
ATOM 1518 O O . ILE A 1 195 ? -1.371 -4.634 -12.109 1.00 80.88 195 ILE A O 1
ATOM 1522 N N . LEU A 1 196 ? -2.548 -2.835 -11.475 1.00 75.94 196 LEU A N 1
ATOM 1523 C CA . LEU A 1 196 ? -3.771 -3.603 -11.264 1.00 75.94 196 LEU A CA 1
ATOM 1524 C C . LEU A 1 196 ? -4.357 -4.140 -12.560 1.00 75.94 196 LEU A C 1
ATOM 1526 O O . LEU A 1 196 ? -4.824 -5.271 -12.547 1.00 75.94 196 LEU A O 1
ATOM 1530 N N . ASP A 1 197 ? -4.319 -3.383 -13.650 1.00 75.81 197 ASP A N 1
ATOM 1531 C CA . ASP A 1 197 ? -4.832 -3.831 -14.944 1.00 75.81 197 ASP A CA 1
ATOM 1532 C C . ASP A 1 197 ? -4.055 -5.056 -15.447 1.00 75.81 197 ASP A C 1
ATOM 1534 O O . ASP A 1 197 ? -4.656 -5.972 -16.000 1.00 75.81 197 ASP A O 1
ATOM 1538 N N . CYS A 1 198 ? -2.753 -5.146 -15.151 1.00 67.94 198 CYS A N 1
ATOM 1539 C CA . CYS A 1 198 ? -1.944 -6.335 -15.440 1.00 67.94 198 CYS A CA 1
ATOM 1540 C C . CYS A 1 198 ? -2.333 -7.543 -14.569 1.00 67.94 198 CYS A C 1
ATOM 1542 O O . CYS A 1 198 ? -2.355 -8.676 -15.040 1.00 67.94 198 CYS A O 1
ATOM 1544 N N . ILE A 1 199 ? -2.643 -7.319 -13.287 1.00 65.38 199 ILE A N 1
ATOM 1545 C CA . ILE A 1 199 ? -3.029 -8.388 -12.345 1.00 65.38 199 ILE A CA 1
ATOM 1546 C C . ILE A 1 199 ? -4.474 -8.855 -12.579 1.00 65.38 199 ILE A C 1
ATOM 1548 O O . ILE A 1 199 ? -4.804 -10.013 -12.332 1.00 65.38 199 ILE A O 1
ATOM 1552 N N . LEU A 1 200 ? -5.353 -7.946 -12.994 1.00 64.25 200 LEU A N 1
ATOM 1553 C CA . LEU A 1 200 ? -6.789 -8.166 -13.161 1.00 64.25 200 LEU A CA 1
ATOM 1554 C C . LEU A 1 200 ? -7.187 -8.381 -14.624 1.00 64.25 200 LEU A C 1
ATOM 1556 O O . LEU A 1 200 ? -8.381 -8.505 -14.901 1.00 64.25 200 LEU A O 1
ATOM 1560 N N . SER A 1 201 ? -6.226 -8.440 -15.551 1.00 61.84 201 SER A N 1
ATOM 1561 C CA . SER A 1 201 ? -6.501 -8.743 -16.955 1.00 61.84 201 SER A CA 1
ATOM 1562 C C . SER A 1 201 ? -7.280 -10.059 -17.073 1.00 61.84 201 SER A C 1
ATOM 1564 O O . SER A 1 201 ? -7.194 -10.948 -16.215 1.00 61.84 201 SER A O 1
ATOM 1566 N N . GLU A 1 202 ? -8.103 -10.192 -18.116 1.00 50.06 202 GLU A N 1
ATOM 1567 C CA . GLU A 1 202 ? -8.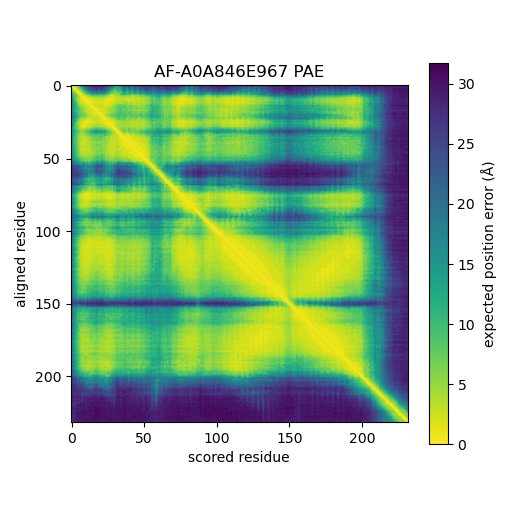936 -11.389 -18.310 1.00 50.06 202 GLU A CA 1
ATOM 1568 C C . GLU A 1 202 ? -8.098 -12.675 -18.404 1.00 50.06 202 GLU A C 1
ATOM 1570 O O . GLU A 1 202 ? -8.540 -13.727 -17.939 1.00 50.06 202 GLU A O 1
ATOM 1575 N N . GLU A 1 203 ? -6.869 -12.567 -18.912 1.00 49.59 203 GLU A N 1
ATOM 1576 C CA . GLU A 1 203 ? -5.873 -13.642 -18.978 1.00 49.59 203 GLU A CA 1
ATOM 1577 C C . GLU A 1 203 ? -5.507 -14.169 -17.577 1.00 49.59 203 GLU A C 1
ATOM 1579 O O . GLU A 1 203 ? -5.444 -15.377 -17.369 1.00 49.59 203 GLU A O 1
ATOM 1584 N N . VAL A 1 204 ? -5.388 -13.288 -16.576 1.00 48.91 204 VAL A N 1
ATOM 1585 C CA . VAL A 1 204 ? -5.088 -13.654 -15.176 1.00 48.91 204 VAL A CA 1
ATOM 1586 C C . VAL A 1 204 ? -6.361 -13.990 -14.373 1.00 48.91 204 VAL A C 1
ATOM 1588 O O . VAL A 1 204 ? -6.337 -14.793 -13.426 1.00 48.91 204 VAL A O 1
ATOM 1591 N N . SER A 1 205 ? -7.505 -13.409 -14.748 1.00 44.19 205 SER A N 1
ATOM 1592 C CA . SER A 1 205 ? -8.805 -13.599 -14.084 1.00 44.19 205 SER A CA 1
ATOM 1593 C C . SER A 1 205 ? -9.398 -14.997 -14.297 1.00 44.19 205 SER A C 1
ATOM 1595 O O . SER A 1 205 ? -10.007 -15.556 -13.377 1.00 44.19 205 SER A O 1
ATOM 1597 N N . GLN A 1 206 ? -9.174 -15.611 -15.465 1.00 40.50 206 GLN A N 1
ATOM 1598 C CA . GLN A 1 206 ? -9.576 -17.003 -15.713 1.00 40.50 206 GLN A CA 1
ATOM 1599 C C . GLN A 1 206 ? -8.838 -17.993 -14.787 1.00 40.50 206 GLN A C 1
ATOM 1601 O O . GLN A 1 206 ? -9.412 -19.006 -14.387 1.00 40.50 206 GLN A O 1
ATOM 1606 N N . GLU A 1 207 ? -7.630 -17.652 -14.328 1.00 42.22 207 GLU A N 1
ATOM 1607 C CA . GLU A 1 207 ? -6.821 -18.475 -13.419 1.00 42.22 207 GLU A CA 1
ATOM 1608 C C . GLU A 1 207 ? -7.069 -18.182 -11.922 1.00 42.22 207 GLU A C 1
ATOM 1610 O O . GLU A 1 207 ? -6.971 -19.079 -11.080 1.00 42.22 207 GLU A O 1
ATOM 1615 N N . LEU A 1 208 ? -7.460 -16.949 -11.555 1.00 39.91 208 LEU A N 1
ATOM 1616 C CA . LEU A 1 208 ? -7.841 -16.573 -10.173 1.00 39.91 208 LEU A CA 1
ATOM 1617 C C . LEU A 1 208 ? -9.096 -17.289 -9.664 1.00 39.91 208 LEU A C 1
ATOM 1619 O O . LEU A 1 208 ? -9.253 -17.450 -8.453 1.00 39.91 208 LEU A O 1
ATOM 1623 N N . THR A 1 209 ? -9.958 -17.762 -10.563 1.00 34.19 209 THR A N 1
ATOM 1624 C CA . THR A 1 209 ? -11.199 -18.458 -10.190 1.00 34.19 209 THR A CA 1
ATOM 1625 C C . THR A 1 209 ? -10.928 -19.835 -9.551 1.00 34.19 209 THR A C 1
ATOM 1627 O O . THR A 1 209 ? -11.811 -20.401 -8.909 1.00 34.19 209 THR A O 1
ATOM 1630 N N . VAL A 1 210 ? -9.699 -20.362 -9.657 1.00 36.41 210 VAL A N 1
ATOM 1631 C CA . VAL A 1 210 ? -9.321 -21.694 -9.145 1.00 36.41 210 VAL A CA 1
ATOM 1632 C C . VAL A 1 210 ? -8.649 -21.649 -7.759 1.00 36.41 210 VAL A C 1
ATOM 1634 O O . VAL A 1 210 ? -8.658 -22.657 -7.060 1.00 36.41 210 VAL A O 1
ATOM 1637 N N . ASN A 1 211 ? -8.133 -20.501 -7.297 1.00 38.09 211 ASN A N 1
ATOM 1638 C CA . ASN A 1 211 ? -7.328 -20.421 -6.065 1.00 38.09 211 ASN A CA 1
ATOM 1639 C C . ASN A 1 211 ? -7.611 -19.173 -5.205 1.00 38.09 211 ASN A C 1
ATOM 1641 O O . ASN A 1 211 ? -6.711 -18.397 -4.886 1.00 38.09 211 ASN A O 1
ATOM 1645 N N . LEU A 1 212 ? -8.850 -19.004 -4.735 1.00 31.72 212 LEU A N 1
ATOM 1646 C CA . LEU A 1 212 ? -9.021 -18.426 -3.398 1.00 31.72 212 LEU A CA 1
ATOM 1647 C C . LEU A 1 212 ? -8.852 -19.562 -2.383 1.00 31.72 212 LEU A C 1
ATOM 1649 O O . LEU A 1 212 ? -9.490 -20.604 -2.559 1.00 31.72 212 LEU A O 1
ATOM 1653 N N . PRO A 1 213 ? -8.051 -19.405 -1.310 1.00 37.56 213 PRO A N 1
ATOM 1654 C CA . PRO A 1 213 ? -8.087 -20.357 -0.214 1.00 37.56 213 PRO A CA 1
ATOM 1655 C C . PRO A 1 213 ? -9.525 -20.389 0.288 1.00 37.56 213 PRO A C 1
ATOM 1657 O O . PRO A 1 213 ? -10.020 -19.393 0.819 1.00 37.56 213 PRO A O 1
ATOM 1660 N N . ALA A 1 214 ? -10.200 -21.519 0.067 1.00 39.22 214 ALA A N 1
ATOM 1661 C CA . ALA A 1 214 ? -11.519 -21.763 0.610 1.00 39.22 214 ALA A CA 1
ATOM 1662 C C . ALA A 1 214 ? -11.457 -21.395 2.091 1.00 39.22 214 ALA A C 1
ATOM 1664 O O . ALA A 1 214 ? -10.665 -21.970 2.848 1.00 39.22 214 ALA A O 1
ATOM 1665 N N . GLU A 1 215 ? -12.228 -20.376 2.478 1.00 39.25 215 GLU A N 1
ATOM 1666 C CA . GLU A 1 215 ? -12.377 -19.994 3.869 1.00 39.25 215 GLU A CA 1
ATOM 1667 C C . GLU A 1 215 ? -12.547 -21.275 4.679 1.00 39.25 215 GLU A C 1
ATOM 1669 O O . GLU A 1 215 ? -13.391 -22.119 4.356 1.00 39.25 215 GLU A O 1
ATOM 1674 N N . ARG A 1 216 ? -11.745 -21.431 5.736 1.00 37.44 216 ARG A N 1
ATOM 1675 C CA . ARG A 1 216 ? -12.029 -22.406 6.784 1.00 37.44 216 ARG A CA 1
ATOM 1676 C C . ARG A 1 216 ? -13.356 -22.006 7.424 1.00 37.44 216 ARG A C 1
ATOM 1678 O O . ARG A 1 216 ? -13.389 -21.372 8.475 1.00 37.44 216 ARG A O 1
ATOM 1685 N N . ARG A 1 217 ? -14.459 -22.380 6.781 1.00 32.16 217 ARG A N 1
ATOM 1686 C CA . ARG A 1 217 ? -15.780 -22.432 7.383 1.00 32.16 217 ARG A CA 1
ATOM 1687 C C . ARG A 1 217 ? -15.711 -23.538 8.418 1.00 32.16 217 ARG A C 1
ATOM 1689 O O . ARG A 1 217 ? -15.917 -24.710 8.119 1.00 32.16 217 ARG A O 1
ATOM 1696 N N . SER A 1 218 ? -15.352 -23.163 9.640 1.00 35.78 218 SER A N 1
ATOM 1697 C CA . SER A 1 218 ? -15.655 -23.985 10.804 1.00 35.78 218 SER A CA 1
ATOM 1698 C C . SER A 1 218 ? -17.161 -24.268 10.768 1.00 35.78 218 SER A C 1
ATOM 1700 O O . SER A 1 218 ? -17.935 -23.309 10.694 1.00 35.78 218 SER A O 1
ATOM 1702 N N . PRO A 1 219 ? -17.613 -25.533 10.775 1.00 34.69 219 PRO A N 1
ATOM 1703 C CA . PRO A 1 219 ? -19.036 -25.809 10.857 1.00 34.69 219 PRO A CA 1
ATOM 1704 C C . PRO A 1 219 ? -19.570 -25.276 12.197 1.00 34.69 219 PRO A C 1
ATOM 1706 O O . PRO A 1 219 ? -18.847 -25.293 13.202 1.00 34.69 219 PRO A O 1
ATOM 1709 N N . PRO A 1 220 ? -20.819 -24.784 12.243 1.00 34.16 220 PRO A N 1
ATOM 1710 C CA . PRO A 1 220 ? -21.418 -24.342 13.489 1.00 34.16 220 PRO A CA 1
ATOM 1711 C C . PRO A 1 220 ? -21.495 -25.530 14.453 1.00 34.16 220 PRO A C 1
ATOM 1713 O O . PRO A 1 220 ? -21.893 -26.633 14.073 1.00 34.16 220 PRO A O 1
ATOM 1716 N N . LYS A 1 221 ? -21.111 -25.306 15.714 1.00 40.09 221 LYS A N 1
ATOM 1717 C CA . LYS A 1 221 ? -21.351 -26.257 16.803 1.00 40.09 221 LYS A CA 1
ATOM 1718 C C . LYS A 1 221 ? -22.858 -26.496 16.910 1.00 40.09 221 LYS A C 1
ATOM 1720 O O . LYS A 1 221 ? -23.574 -25.664 17.461 1.00 40.09 221 LYS A O 1
ATOM 1725 N N . ALA A 1 222 ? -23.331 -27.636 16.419 1.00 36.16 222 ALA A N 1
ATOM 1726 C CA . ALA A 1 222 ? -24.644 -28.151 16.767 1.00 36.16 222 ALA A CA 1
ATOM 1727 C C . ALA A 1 222 ? -24.575 -28.677 18.208 1.00 36.16 222 ALA A C 1
ATOM 1729 O O . ALA A 1 222 ? -24.223 -29.826 18.456 1.00 36.16 222 ALA A O 1
ATOM 1730 N N . ASN A 1 223 ? -24.852 -27.797 19.167 1.00 39.59 223 ASN A N 1
ATOM 1731 C CA . ASN A 1 223 ? -25.162 -28.190 20.532 1.00 39.59 223 ASN A CA 1
ATOM 1732 C C . ASN A 1 223 ? -26.677 -28.409 20.592 1.00 39.59 223 ASN A C 1
ATOM 1734 O O . ASN A 1 223 ? -27.435 -27.455 20.428 1.00 39.59 223 ASN A O 1
ATOM 1738 N N . GLY A 1 224 ? -27.115 -29.652 20.788 1.00 39.69 224 GLY A N 1
ATOM 1739 C CA . GLY A 1 224 ? -28.530 -29.955 20.996 1.00 39.69 224 GLY A CA 1
ATOM 1740 C C . GLY A 1 224 ? -28.965 -31.317 20.473 1.00 39.69 224 GLY A C 1
ATOM 1741 O O . GLY A 1 224 ? -29.756 -31.383 19.539 1.00 39.69 224 GLY A O 1
ATOM 1742 N N . GLN A 1 225 ? -28.507 -32.404 21.099 1.00 34.44 225 GLN A N 1
ATOM 1743 C CA . GLN A 1 225 ? -29.334 -33.608 21.166 1.00 34.44 225 GLN A CA 1
ATOM 1744 C C . GLN A 1 225 ? -29.843 -33.773 22.592 1.00 34.44 225 GLN A C 1
ATOM 1746 O O . GLN A 1 225 ? -29.092 -33.912 23.555 1.00 34.44 225 GLN A O 1
ATOM 1751 N N . VAL A 1 226 ? -31.161 -33.640 22.662 1.00 39.09 226 VAL A N 1
ATOM 1752 C CA . VAL A 1 226 ? -32.031 -33.775 23.816 1.00 39.09 226 VAL A CA 1
ATOM 1753 C C . VAL A 1 226 ? -32.081 -35.242 24.237 1.00 39.09 226 VAL A C 1
ATOM 1755 O O . VAL A 1 226 ? -31.978 -36.149 23.414 1.00 39.09 226 VAL A O 1
ATOM 1758 N N . ALA A 1 227 ? -32.220 -35.429 25.545 1.00 37.53 227 ALA A N 1
ATOM 1759 C CA . ALA A 1 227 ? -32.286 -36.685 26.268 1.00 37.53 227 ALA A CA 1
ATOM 1760 C C . ALA A 1 227 ? -33.192 -37.750 25.625 1.00 37.53 227 ALA A C 1
ATOM 1762 O O . ALA A 1 227 ? -34.362 -37.497 25.343 1.00 37.53 227 ALA A O 1
ATOM 1763 N N . ALA A 1 228 ? -32.676 -38.976 25.525 1.00 36.34 228 ALA A N 1
ATOM 1764 C CA . ALA A 1 228 ? -33.492 -40.182 25.505 1.00 36.34 228 ALA A CA 1
ATOM 1765 C C . ALA A 1 228 ? -33.573 -40.723 26.942 1.00 36.34 228 ALA A C 1
ATOM 1767 O O . ALA A 1 228 ? -32.561 -41.115 27.523 1.00 36.34 228 ALA A O 1
ATOM 1768 N N . SER A 1 229 ? -34.772 -40.683 27.526 1.00 34.94 229 SER A N 1
ATOM 1769 C CA . SER A 1 229 ? -35.125 -41.452 28.726 1.00 34.94 229 SER A CA 1
ATOM 1770 C C . SER A 1 229 ? -35.463 -42.907 28.355 1.00 34.94 229 SER A C 1
ATOM 1772 O O . SER A 1 229 ? -35.765 -43.173 27.189 1.00 34.94 229 SER A O 1
ATOM 1774 N N . PRO A 1 230 ? -35.367 -43.846 29.315 1.00 44.59 230 PRO A N 1
ATOM 1775 C CA . PRO A 1 230 ? -35.298 -45.281 29.060 1.00 44.59 230 PRO A CA 1
ATOM 1776 C C . PRO A 1 230 ? -36.683 -45.899 28.837 1.00 44.59 230 PRO A C 1
ATOM 1778 O O . PRO A 1 230 ? -37.674 -45.430 29.393 1.00 44.59 230 PRO A O 1
ATOM 1781 N N . ALA A 1 231 ? -36.732 -46.962 28.035 1.00 42.62 231 ALA A N 1
ATOM 1782 C CA . ALA A 1 231 ? -37.912 -47.804 27.889 1.00 42.62 231 ALA A CA 1
ATOM 1783 C C . ALA A 1 231 ? -37.945 -48.880 28.987 1.00 42.62 231 ALA A C 1
ATOM 1785 O O . ALA A 1 231 ? -36.903 -49.446 29.331 1.00 42.62 231 ALA A O 1
ATOM 1786 N N . GLU A 1 232 ? -39.154 -49.094 29.508 1.00 40.44 232 GLU A N 1
ATOM 1787 C CA . GLU A 1 232 ? -39.600 -50.237 30.318 1.00 40.44 232 GLU A CA 1
ATOM 1788 C C . GLU A 1 232 ? -39.449 -51.581 29.588 1.00 40.44 232 GLU A C 1
ATOM 1790 O O . GLU A 1 232 ? -39.545 -51.601 28.336 1.00 40.44 232 GLU A O 1
#

Foldseek 3Di:
DPPQPFDKWWKKFALDLVCSLPAIAIDIDTHRDDDDPVRVVVVLVVVQVCQVVVDDPCPDDDPCSPVNDGSVRGIFTQDPVCLVCLLVVNHPDDGDPPPRDPVCVVVVVLLSLLNSLLVSLVVLVVQLVVLCVLQVVCVVVVCVVPVPVPPDDDDPVSVVCCVDPSNVVSVVSNVVSVVSNVVSVVNRPPSVVSNVCNCCPPVNVVVVVVDDPDPPPPDDPPDDDDDDDDDD

Sequence (232 aa):
MKTRRKQQLVYVALDDPEVPSQGAYLVAIAFGGEDSPASREQAKFELERRFEEELPPFDRYPFAFPNGLSVEQNLIHIPEDFIVARKTGTSDAAIDLEGIPAEKRAEIEAILNGAAEAIAKARLATALAKAHQAALPYADLLRLIFDPSGQQYLTEEQCALIEDKAFAKAIKELAEAKAEMT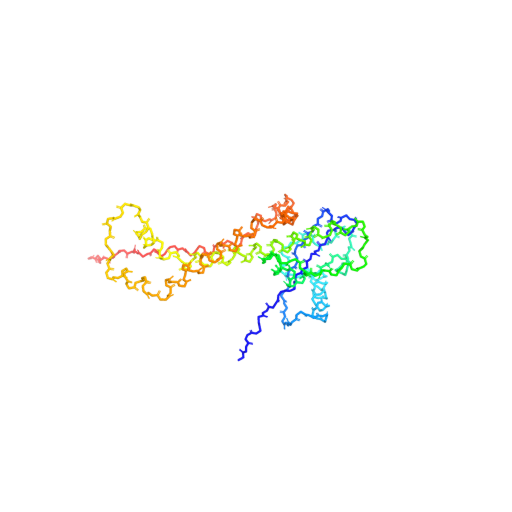RFDLTATGDWQLILDCILSEEVSQELTVNLPAERRSPPKANGQVAASPAE

Radius of gyration: 24.83 Å; Cα contacts (8 Å, |Δi|>4): 215; chains: 1; bounding box: 64×64×60 Å

Nearest PDB structures (foldseek):
  1jch-assembly1_A  TM=2.389E-01  e=5.996E+00  Escherichia coli str. K-12 substr. W3110

Secondary structure (DSSP, 8-state):
------EEEEEEEES-SSSGGG-EEEEEEEESS-S-HHHHHHHHHHHHHHHHTT-TT---S--S-TT---HHHHEEEE-HHHHHHHHHT---PPP--TT--HHHHHHHHHHHHHHHHHHHHHHHHHHHHHHHHHHGGGHHHHHHHT-TT---PPPHHHHHHHHSHHHHHHHHHHHHHHHHHHHHHHH--STHHHHHHHHHSHHHHHHHTT-S-----PPP--------PPP-